Protein AF-A0A956PA34-F1 (afdb_monomer)

Solvent-accessible surface area (backbone atoms only — not comparable to full-atom values): 13278 Å² total; per-residue (Å²): 89,24,40,40,39,85,73,78,88,35,58,17,39,61,45,56,37,26,75,33,50,92,58,31,66,37,0,7,22,30,38,30,27,39,52,80,78,62,50,80,75,48,79,49,72,26,52,55,50,11,24,15,12,63,16,62,31,29,40,42,42,68,87,72,82,84,30,19,15,35,37,36,10,14,21,37,22,50,90,49,30,64,27,1,6,21,32,34,35,27,36,34,76,76,63,46,78,76,47,78,47,70,26,86,32,55,47,10,24,11,10,61,38,52,40,54,59,43,58,79,69,42,61,83,45,41,17,34,34,37,24,15,72,54,22,80,83,60,26,35,33,40,42,50,62,81,71,57,76,87,69,61,86,83,74,71,69,61,74,58,100,87,50,94,45,80,82,66,85,88,76,60,78,56,80,87,42,90,89,59,54,95,82,48,76,68,59,71,74,74,78,61,62,54,55,80,43,89,91,63,55,31,61,100,67,92,71,90,67,76,72,74,52,76,52,43,90,79,66,74,83,81,58,78,81,63,64,66,66,69,62,69,71,74,83,72,130

Sequence (237 aa):
GAGDVNGDDFADVIVGASLDDDNGSFSGSAKVYSGADGSLLHTFSGAADSSTGFSVDGVGDINGDAVPDLLVGSPDEGNNGDFSGAARIYSGADGSVLQTFNGDGEDDAFGVAVAAAGDVNGDGKPDVIVGAEQASPPGYARVFGEAAICVDGDADGYGDPASDTCMFPELDCDDANMDVNPGANETRGNGPDDDCDVETPDNQVEVVVFLEAVFDGTAAPATVGDVTRRLGNLAGA

Foldseek 3Di:
DAQQLPPPPFGKDKAWAQCDQPQHGSQTKIWIATRVPRHTDDIGTGHYQQSKRLEKDWAQDQPPPRGIKIKIWRQQDQPAHGSQTKMFIARSHPRHTPDIGTRNHYQQSKRNYKDWPQPPQLQNGTKIKIWRPRPPANTKMWIAHDQRDPDPPPLQFDDDPVGPRHPDPPQTADNVDPVQDDPDDADAPPPHRSHSDPVDDSDDDPDRDGDTFIDRVPDDRDDPVVVVVVVVVPVPD

Mean predicted aligned error: 14.13 Å

Nearest PDB structures (foldseek):
  4wk2-assembly1_A  TM=8.411E-01  e=1.295E-09  Homo sapiens
  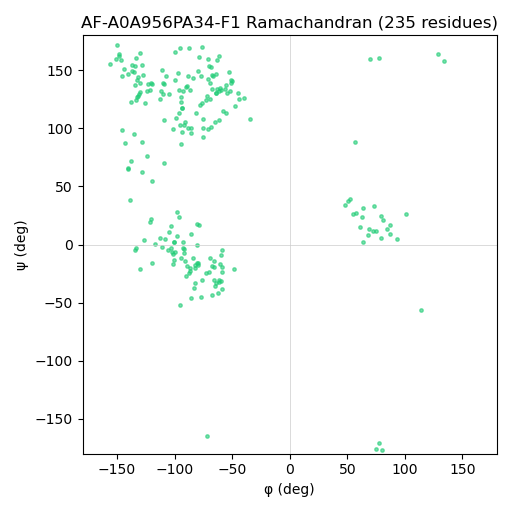4wk0-assembly1_A  TM=8.425E-01  e=3.429E-09  Homo sapiens
  3vi4-assembly1_A  TM=8.566E-01  e=3.203E-08  Homo sapiens
  4g1e-assembly1_A  TM=8.567E-01  e=3.203E-08  Homo sapiens
  8tcg-assembly1_A  TM=8.730E-01  e=5.304E-07  Homo sapiens

Secondary structure (DSSP, 8-state):
--B-SSSSSS-BEEEEETT--TTSTT-BEEEEE-TTT--EEEEEEPPTT--BTSSEEEEE-SSSSSS-EEEEEETT--BTBTT-BEEEEE-TTT--EEEEEE-SSTT--EEEEEEEEESSSSSSS-EEEEEESSSSSSPEEEEE--------SSSSSS--TT------TTS---TT-TTS-TT----TTSSS-SS--TTS-SSS--------EEE-SSSSP--GGGTHHHHTTSS--

Radius of gyration: 22.02 Å; Cα contacts (8 Å, |Δi|>4): 593; chains: 1; bounding box: 44×53×63 Å

Structure (mmCIF, N/CA/C/O backbone):
data_AF-A0A956PA34-F1
#
_entry.id   AF-A0A956PA34-F1
#
loop_
_atom_site.group_PDB
_atom_site.id
_atom_site.type_symbol
_atom_site.label_atom_id
_atom_site.label_alt_id
_atom_site.label_comp_id
_atom_site.label_asym_id
_atom_site.label_entity_id
_atom_site.label_seq_id
_atom_site.pdbx_PDB_ins_code
_atom_site.Cartn_x
_atom_site.Cartn_y
_atom_site.Cartn_z
_atom_site.occupancy
_atom_site.B_iso_or_equiv
_atom_site.auth_seq_id
_atom_site.auth_comp_id
_atom_site.auth_asym_id
_atom_site.auth_atom_id
_atom_site.pdbx_PDB_model_num
ATOM 1 N N . GLY A 1 1 ? -4.977 -9.558 3.396 1.00 87.38 1 GLY A N 1
ATOM 2 C CA . GLY A 1 1 ? -6.387 -9.687 2.945 1.00 87.38 1 GLY A CA 1
ATOM 3 C C . GLY A 1 1 ? -6.878 -8.297 2.613 1.00 87.38 1 GLY A C 1
ATOM 4 O O . GLY A 1 1 ? -6.251 -7.373 3.095 1.00 87.38 1 GLY A O 1
ATOM 5 N N . ALA A 1 2 ? -7.913 -8.123 1.794 1.00 96.19 2 ALA A N 1
ATOM 6 C CA . ALA A 1 2 ? -8.359 -6.788 1.371 1.00 96.19 2 ALA A CA 1
ATOM 7 C C . ALA A 1 2 ? -9.433 -6.166 2.288 1.00 96.19 2 ALA A C 1
ATOM 9 O O . ALA A 1 2 ? -9.664 -4.971 2.205 1.00 96.19 2 ALA A O 1
ATOM 10 N N . GLY A 1 3 ? -10.063 -6.952 3.170 1.00 96.44 3 GLY A N 1
ATOM 11 C CA . GLY A 1 3 ? -11.312 -6.530 3.823 1.00 96.44 3 GLY A CA 1
ATOM 12 C C . GLY A 1 3 ? -12.507 -6.752 2.893 1.00 96.44 3 GLY A C 1
ATOM 13 O O . GLY A 1 3 ? -12.329 -7.344 1.839 1.00 96.44 3 GLY A O 1
ATOM 14 N N . ASP A 1 4 ? -13.714 -6.360 3.290 1.00 97.75 4 ASP A N 1
ATOM 15 C CA . ASP A 1 4 ? -14.906 -6.429 2.427 1.00 97.75 4 ASP A CA 1
ATOM 16 C C . ASP A 1 4 ? -14.990 -5.158 1.570 1.00 97.75 4 ASP A C 1
ATOM 18 O O . ASP A 1 4 ? -15.429 -4.112 2.041 1.00 97.75 4 ASP A O 1
ATOM 22 N N . VAL A 1 5 ? -14.489 -5.230 0.338 1.00 97.44 5 VAL A N 1
ATOM 23 C CA . VAL A 1 5 ? -14.312 -4.083 -0.561 1.00 97.44 5 VAL A CA 1
ATOM 24 C C . VAL A 1 5 ? -15.575 -3.818 -1.386 1.00 97.44 5 VAL A C 1
ATOM 26 O O . VAL A 1 5 ? -15.801 -2.695 -1.838 1.00 97.44 5 VAL A O 1
ATOM 29 N N . ASN A 1 6 ? -16.417 -4.832 -1.601 1.00 96.62 6 ASN A N 1
ATOM 30 C CA . ASN A 1 6 ? -17.648 -4.709 -2.385 1.00 96.62 6 ASN A CA 1
ATOM 31 C C . ASN A 1 6 ? -18.934 -4.629 -1.531 1.00 96.62 6 ASN A C 1
ATOM 33 O O . ASN A 1 6 ? -20.015 -4.434 -2.099 1.00 96.62 6 ASN A O 1
ATOM 37 N N . GLY A 1 7 ? -18.830 -4.737 -0.204 1.00 96.19 7 GLY A N 1
ATOM 38 C CA . GLY A 1 7 ? -19.940 -4.628 0.742 1.00 96.19 7 GLY A CA 1
ATOM 39 C C . GLY A 1 7 ? -20.869 -5.841 0.730 1.00 96.19 7 GLY A C 1
ATOM 40 O O . GLY A 1 7 ? -22.085 -5.673 0.881 1.00 96.19 7 GLY A O 1
ATOM 41 N N . ASP A 1 8 ? -20.337 -7.039 0.473 1.00 97.06 8 ASP A N 1
ATOM 42 C CA . ASP A 1 8 ? -21.105 -8.288 0.416 1.00 97.06 8 ASP A CA 1
ATOM 43 C C . ASP A 1 8 ? -21.056 -9.133 1.706 1.00 97.06 8 ASP A C 1
ATOM 45 O O . ASP A 1 8 ? -21.632 -10.226 1.746 1.00 97.06 8 ASP A O 1
ATOM 49 N N . ASP A 1 9 ? -20.459 -8.595 2.775 1.00 96.44 9 ASP A N 1
ATOM 50 C CA . ASP A 1 9 ? -20.189 -9.215 4.078 1.00 96.44 9 ASP A CA 1
ATOM 51 C C . ASP A 1 9 ? -19.142 -10.353 4.045 1.00 96.44 9 ASP A C 1
ATOM 53 O O . ASP A 1 9 ? -18.934 -11.039 5.059 1.00 96.44 9 ASP A O 1
ATOM 57 N N . PHE A 1 10 ? -18.448 -10.574 2.923 1.00 97.31 10 PHE A N 1
ATOM 58 C CA . PHE A 1 10 ? -17.315 -11.493 2.831 1.00 97.31 10 PHE A CA 1
ATOM 59 C C . PHE A 1 10 ? -16.003 -10.727 2.656 1.00 97.31 10 PHE A C 1
ATOM 61 O O . PHE A 1 10 ? -15.889 -9.771 1.908 1.00 97.31 10 PHE A O 1
ATOM 68 N N . ALA A 1 11 ? -14.960 -11.178 3.355 1.00 97.62 11 ALA A N 1
ATOM 69 C CA . ALA A 1 11 ? -13.642 -10.578 3.201 1.00 97.62 11 ALA A CA 1
ATOM 70 C C . ALA A 1 11 ? -13.021 -10.946 1.844 1.00 97.62 11 ALA A C 1
ATOM 72 O O . ALA A 1 11 ? -12.849 -12.127 1.537 1.00 97.62 11 ALA A O 1
ATOM 73 N N . ASP A 1 12 ? -12.586 -9.936 1.104 1.00 98.56 12 ASP A N 1
ATOM 74 C CA . ASP A 1 12 ? -11.948 -10.023 -0.201 1.00 98.56 12 ASP A CA 1
ATOM 75 C C . ASP A 1 12 ? -10.430 -10.217 -0.106 1.00 98.56 12 ASP A C 1
ATOM 77 O O . ASP A 1 12 ? -9.785 -10.114 0.950 1.00 98.56 12 ASP A O 1
ATOM 81 N N . VAL A 1 13 ? -9.823 -10.522 -1.252 1.00 98.44 13 VAL A N 1
ATOM 82 C CA . VAL A 1 13 ? -8.408 -10.880 -1.355 1.00 98.44 13 VAL A CA 1
ATOM 83 C C . VAL A 1 13 ? -7.701 -9.985 -2.361 1.00 98.44 13 VAL A C 1
ATOM 85 O O . VAL A 1 13 ? -8.024 -10.003 -3.544 1.00 98.44 13 VAL A O 1
ATOM 88 N N . ILE A 1 14 ? -6.668 -9.274 -1.906 1.00 98.62 14 ILE A N 1
ATOM 89 C CA . ILE A 1 14 ? -5.699 -8.606 -2.776 1.00 98.62 14 ILE A CA 1
ATOM 90 C C . ILE A 1 14 ? -4.527 -9.544 -3.083 1.00 98.62 14 ILE A C 1
ATOM 92 O O . ILE A 1 14 ? -4.011 -10.231 -2.198 1.00 98.62 14 ILE A O 1
ATOM 96 N N . VAL A 1 15 ? -4.118 -9.586 -4.349 1.00 98.44 15 VAL A N 1
ATOM 97 C CA . VAL A 1 15 ? -3.037 -10.430 -4.864 1.00 98.44 15 VAL A CA 1
ATOM 98 C C . VAL A 1 15 ? -2.097 -9.587 -5.713 1.00 98.44 15 VAL A C 1
ATOM 100 O O . VAL A 1 15 ? -2.529 -8.922 -6.653 1.00 98.44 15 VAL A O 1
ATOM 103 N N . GLY A 1 16 ? -0.808 -9.655 -5.396 1.00 97.94 16 GLY A N 1
ATOM 104 C CA . GLY A 1 16 ? 0.263 -9.064 -6.186 1.00 97.94 16 GLY A CA 1
ATOM 105 C C . GLY A 1 16 ? 0.719 -9.959 -7.342 1.00 97.94 16 GLY A C 1
ATOM 106 O O . GLY A 1 16 ? 0.778 -11.184 -7.216 1.00 97.94 16 GLY A O 1
ATOM 107 N N . ALA A 1 17 ? 1.058 -9.341 -8.466 1.00 97.44 17 ALA A N 1
ATOM 108 C CA . ALA A 1 17 ? 1.618 -9.954 -9.662 1.00 97.44 17 ALA A CA 1
ATOM 109 C C . ALA A 1 17 ? 2.700 -9.024 -10.236 1.00 97.44 17 ALA A C 1
ATOM 111 O O . ALA A 1 17 ? 2.552 -8.476 -11.321 1.00 97.44 17 ALA A O 1
ATOM 112 N N . SER A 1 18 ? 3.799 -8.836 -9.503 1.00 96.31 18 SER A N 1
ATOM 113 C CA . SER A 1 18 ? 4.860 -7.864 -9.830 1.00 96.31 18 SER A CA 1
ATOM 114 C C . SER A 1 18 ? 5.576 -8.072 -11.164 1.00 96.31 18 SER A C 1
ATOM 116 O O . SER A 1 18 ? 6.206 -7.151 -11.662 1.00 96.31 18 SER A O 1
ATOM 118 N N . LEU A 1 19 ? 5.463 -9.255 -11.767 1.00 94.88 19 LEU A N 1
ATOM 119 C CA . LEU A 1 19 ? 6.048 -9.566 -13.077 1.00 94.88 19 LEU A CA 1
ATOM 120 C C . LEU A 1 19 ? 5.005 -9.562 -14.207 1.00 94.88 19 LEU A C 1
ATOM 122 O O . LEU A 1 19 ? 5.238 -10.159 -15.254 1.00 94.88 19 LEU A O 1
ATOM 126 N N . ASP A 1 20 ? 3.827 -8.981 -13.970 1.00 95.31 20 ASP A N 1
ATOM 127 C CA . ASP A 1 20 ? 2.805 -8.804 -15.001 1.00 95.31 20 ASP A CA 1
ATOM 128 C C . ASP A 1 20 ? 3.281 -7.797 -16.061 1.00 95.31 20 ASP A C 1
ATOM 130 O O . ASP A 1 20 ? 3.781 -6.717 -15.738 1.00 95.31 20 ASP A O 1
ATOM 134 N N . ASP A 1 21 ? 3.108 -8.148 -17.332 1.00 96.31 21 ASP A N 1
ATOM 135 C CA . ASP A 1 21 ? 3.597 -7.360 -18.470 1.00 96.31 21 ASP A CA 1
ATOM 136 C C . ASP A 1 21 ? 2.457 -6.668 -19.242 1.00 96.31 21 ASP A C 1
ATOM 138 O O . ASP A 1 21 ? 2.680 -6.045 -20.286 1.00 96.31 21 ASP A O 1
ATOM 142 N N . ASP A 1 22 ? 1.217 -6.774 -18.746 1.00 92.19 22 ASP A N 1
ATOM 143 C CA . ASP A 1 22 ? 0.009 -6.275 -19.415 1.00 92.19 22 ASP A CA 1
ATOM 144 C C . ASP A 1 22 ? 0.046 -4.756 -19.698 1.00 92.19 22 ASP A C 1
ATOM 146 O O . ASP A 1 22 ? -0.616 -4.296 -20.634 1.00 92.19 22 ASP A O 1
ATOM 150 N N . ASN A 1 23 ? 0.833 -3.975 -18.943 1.00 93.81 23 ASN A N 1
ATOM 151 C CA . ASN A 1 23 ? 1.001 -2.528 -19.134 1.00 93.81 23 ASN A CA 1
ATOM 152 C C . ASN A 1 23 ? 2.460 -2.099 -19.412 1.00 93.81 23 ASN A C 1
ATOM 154 O O . ASN A 1 23 ? 2.826 -0.936 -19.236 1.00 93.81 23 ASN A O 1
ATOM 158 N N . GLY A 1 24 ? 3.295 -3.030 -19.882 1.00 94.94 24 GLY A N 1
ATOM 159 C CA . GLY A 1 24 ? 4.714 -2.816 -20.181 1.00 94.94 24 GLY A CA 1
ATOM 160 C C . GLY A 1 24 ? 5.604 -3.860 -19.513 1.00 94.94 24 GLY A C 1
ATOM 161 O O . GLY A 1 24 ? 5.163 -4.549 -18.604 1.00 94.94 24 GLY A O 1
ATOM 162 N N . SER A 1 25 ? 6.858 -3.980 -19.957 1.00 95.25 25 SER A N 1
ATOM 163 C CA . SER A 1 25 ? 7.819 -4.912 -19.349 1.00 95.25 25 SER A CA 1
ATOM 164 C C . SER A 1 25 ? 7.935 -4.671 -17.846 1.00 95.25 25 SER A C 1
ATOM 166 O O . SER A 1 25 ? 8.108 -3.524 -17.437 1.00 95.25 25 SER A O 1
ATOM 168 N N . PHE A 1 26 ? 7.825 -5.732 -17.049 1.00 93.69 26 PHE A N 1
ATOM 169 C CA . PHE A 1 26 ? 7.885 -5.710 -15.587 1.00 93.69 26 PHE A CA 1
ATOM 170 C C . PHE A 1 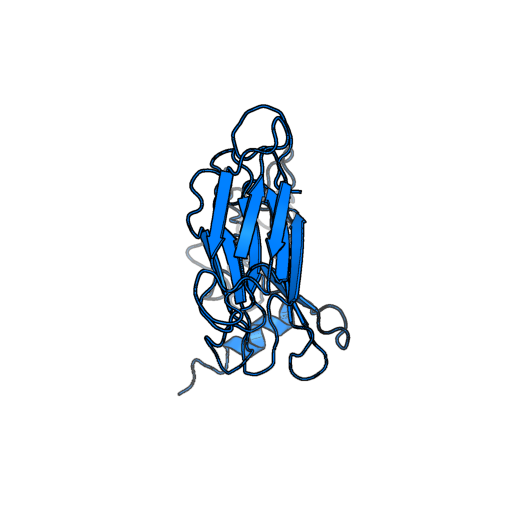26 ? 6.995 -4.626 -14.973 1.00 93.69 26 PHE A C 1
ATOM 172 O O . PHE A 1 26 ? 7.340 -4.005 -13.966 1.00 93.69 26 PHE A O 1
ATOM 179 N N . SER A 1 27 ? 5.851 -4.357 -15.612 1.00 96.50 27 SER A N 1
ATOM 180 C CA . SER A 1 27 ? 4.947 -3.324 -15.123 1.00 96.50 27 SER A CA 1
ATOM 181 C C . SER A 1 27 ? 4.360 -3.688 -13.765 1.00 96.50 27 SER A C 1
ATOM 183 O O . SER A 1 27 ? 4.203 -2.840 -12.893 1.00 96.50 27 SER A O 1
ATOM 185 N N . GLY A 1 28 ? 4.095 -4.976 -13.571 1.00 98.12 28 GLY A N 1
ATOM 186 C CA . GLY A 1 28 ? 3.429 -5.494 -12.401 1.00 98.12 28 GLY A CA 1
ATOM 187 C C . GLY A 1 28 ? 1.953 -5.103 -12.339 1.00 98.12 28 GLY A C 1
ATOM 188 O O . GLY A 1 28 ? 1.473 -4.158 -12.976 1.00 98.12 28 GLY A O 1
ATOM 189 N N . SER A 1 29 ? 1.201 -5.858 -11.550 1.00 98.19 29 SER A N 1
ATOM 190 C CA . SER A 1 29 ? -0.154 -5.489 -11.171 1.00 98.19 29 SER A CA 1
ATOM 191 C C . SER A 1 29 ? -0.509 -5.961 -9.765 1.00 98.19 29 SER A C 1
ATOM 193 O O . SER A 1 29 ? 0.074 -6.903 -9.232 1.00 98.19 29 SER A O 1
ATOM 195 N N . ALA A 1 30 ? -1.508 -5.325 -9.162 1.00 98.44 30 ALA A N 1
ATOM 196 C CA . ALA A 1 30 ? -2.226 -5.845 -8.005 1.00 98.44 30 ALA A CA 1
ATOM 197 C C . ALA A 1 30 ? -3.708 -6.008 -8.362 1.00 98.44 30 ALA A C 1
ATOM 199 O O . ALA A 1 30 ? -4.289 -5.167 -9.047 1.00 98.44 30 ALA A O 1
ATOM 200 N N . LYS A 1 31 ? -4.324 -7.113 -7.946 1.00 98.56 31 LYS A N 1
ATOM 201 C CA . LYS A 1 31 ? -5.702 -7.476 -8.309 1.00 98.56 31 LYS A CA 1
ATOM 202 C C . LYS A 1 31 ? -6.489 -7.838 -7.058 1.00 98.56 31 LYS A C 1
ATOM 204 O O . LYS A 1 31 ? -5.959 -8.523 -6.186 1.00 98.56 31 LYS A O 1
ATOM 209 N N . VAL A 1 32 ? -7.741 -7.399 -6.986 1.00 98.69 32 VAL A N 1
ATOM 210 C CA . VAL A 1 32 ? -8.647 -7.689 -5.865 1.00 98.69 32 VAL A CA 1
ATOM 211 C C . VAL A 1 32 ? -9.735 -8.629 -6.342 1.00 98.69 32 VAL A C 1
ATOM 213 O O . VAL A 1 32 ? -10.365 -8.367 -7.366 1.00 98.69 32 VAL A O 1
ATOM 216 N N . TYR A 1 33 ? -9.955 -9.710 -5.606 1.00 98.69 33 TYR A N 1
ATOM 217 C CA . TYR A 1 33 ? -10.966 -10.714 -5.905 1.00 98.69 33 TYR A CA 1
ATOM 218 C C . TYR A 1 33 ? -11.960 -10.831 -4.758 1.00 98.69 33 TYR A C 1
ATOM 220 O O . TYR A 1 33 ? -11.538 -10.869 -3.599 1.00 98.69 33 TYR A O 1
ATOM 228 N N . SER A 1 34 ? -13.245 -10.956 -5.095 1.00 98.44 34 SER A N 1
ATOM 229 C CA . SER A 1 34 ? -14.302 -11.163 -4.112 1.00 98.44 34 SER A CA 1
ATOM 230 C C . SER A 1 34 ? -14.057 -12.444 -3.317 1.00 98.44 34 SER A C 1
ATOM 232 O O . SER A 1 34 ? -13.789 -13.508 -3.890 1.00 98.44 34 SER A O 1
ATOM 234 N N . GLY A 1 35 ? -14.183 -12.362 -1.997 1.00 98.12 35 GLY A N 1
ATOM 235 C CA . GLY A 1 35 ? -14.127 -13.516 -1.106 1.00 98.12 35 GLY A CA 1
ATOM 236 C C . GLY A 1 35 ? -15.338 -14.438 -1.222 1.00 98.12 35 GLY A C 1
ATOM 237 O O . GLY A 1 35 ? -15.235 -15.627 -0.907 1.00 98.12 35 GLY A O 1
ATOM 238 N N . ALA A 1 36 ? -16.473 -13.914 -1.688 1.00 98.12 36 ALA A N 1
ATOM 239 C CA . ALA A 1 36 ? -17.720 -14.656 -1.816 1.00 98.12 36 ALA A CA 1
ATOM 240 C C . ALA A 1 36 ? -17.724 -15.586 -3.038 1.00 98.12 36 ALA A C 1
ATOM 242 O O . ALA A 1 36 ? -18.142 -16.745 -2.938 1.00 98.12 36 ALA A O 1
ATOM 243 N N . ASP A 1 37 ? -17.270 -15.092 -4.195 1.00 97.88 37 ASP A N 1
ATOM 244 C CA . ASP A 1 37 ? -17.398 -15.809 -5.471 1.00 97.88 37 ASP A CA 1
ATOM 245 C C . ASP A 1 37 ? -16.134 -15.833 -6.349 1.00 97.88 37 ASP A C 1
ATOM 247 O O . ASP A 1 37 ? -16.109 -16.532 -7.368 1.00 97.88 37 ASP A O 1
ATOM 251 N N . GLY A 1 38 ? -15.068 -15.133 -5.952 1.00 97.75 38 GLY A N 1
ATOM 252 C CA . GLY A 1 38 ? -13.815 -15.053 -6.701 1.00 97.75 38 GLY A CA 1
ATOM 253 C C . GLY A 1 38 ? -13.867 -14.155 -7.940 1.00 97.75 38 GLY A C 1
ATOM 254 O O . GLY A 1 38 ? -12.954 -14.219 -8.767 1.00 97.75 38 GLY A O 1
ATOM 255 N N . SER A 1 39 ? -14.914 -13.346 -8.113 1.00 98.31 39 SER A N 1
ATOM 256 C CA . SER A 1 39 ? -14.980 -12.345 -9.179 1.00 98.31 39 SER A CA 1
ATOM 257 C C . SER A 1 39 ? -13.900 -11.274 -9.009 1.00 98.31 39 SER A C 1
ATOM 259 O O . SER A 1 39 ? -13.508 -10.935 -7.898 1.00 98.31 39 SER A O 1
ATOM 261 N N . LEU A 1 40 ? -13.380 -10.756 -10.124 1.00 98.31 40 LEU A N 1
ATOM 262 C CA . LEU A 1 40 ? -12.403 -9.667 -10.111 1.00 98.31 40 LEU A CA 1
ATOM 263 C C . LEU A 1 40 ? -13.121 -8.346 -9.804 1.00 98.31 40 LEU A C 1
ATOM 265 O O . LEU A 1 40 ? -14.006 -7.951 -10.563 1.00 98.31 40 LEU A O 1
ATOM 269 N N . LEU A 1 41 ? -12.709 -7.675 -8.731 1.00 98.31 41 LEU A N 1
ATOM 270 C CA . LEU A 1 41 ? -13.247 -6.389 -8.288 1.00 98.31 41 LEU A CA 1
ATOM 271 C C . LEU A 1 41 ? -12.405 -5.226 -8.819 1.00 98.31 41 LEU A C 1
ATOM 273 O O . LEU A 1 41 ? -12.934 -4.346 -9.490 1.00 98.31 41 LEU A O 1
ATOM 277 N N . HIS A 1 42 ? -11.085 -5.275 -8.602 1.00 98.38 42 HIS A N 1
ATOM 278 C CA . HIS A 1 42 ? -10.157 -4.210 -9.001 1.00 98.38 42 HIS A CA 1
ATOM 279 C C . HIS A 1 42 ? -8.900 -4.743 -9.675 1.00 98.38 42 HIS A C 1
ATOM 281 O O . HIS A 1 42 ? -8.458 -5.868 -9.430 1.00 98.38 42 HIS A O 1
ATOM 287 N N . THR A 1 43 ? -8.297 -3.913 -10.523 1.00 97.94 43 THR A N 1
ATOM 288 C CA . THR A 1 43 ? -6.964 -4.135 -11.095 1.00 97.94 43 THR A CA 1
ATOM 289 C C . THR A 1 43 ? -6.187 -2.828 -11.078 1.00 97.94 43 THR A C 1
ATOM 291 O O . THR A 1 43 ? -6.610 -1.844 -11.679 1.00 97.94 43 THR A O 1
ATOM 294 N N . PHE A 1 44 ? -5.031 -2.854 -10.428 1.00 97.62 44 PHE A N 1
ATOM 295 C CA . PHE A 1 44 ? -4.075 -1.759 -10.347 1.00 97.62 44 PHE A CA 1
ATOM 296 C C . PHE A 1 44 ? -2.852 -2.140 -11.172 1.00 97.62 44 PHE A C 1
ATOM 298 O O . PHE A 1 44 ? -2.095 -3.026 -10.778 1.00 97.62 44 PHE A O 1
ATOM 305 N N . SER A 1 45 ? -2.680 -1.515 -12.332 1.00 96.75 45 SER A N 1
ATOM 306 C CA . SER A 1 45 ? -1.551 -1.790 -13.224 1.00 96.75 45 SER A CA 1
ATOM 307 C C . SER A 1 45 ? -0.433 -0.783 -12.992 1.00 96.75 45 SER A C 1
ATOM 309 O O . SER A 1 45 ? -0.690 0.422 -12.966 1.00 96.75 45 SER A O 1
ATOM 311 N N . GLY A 1 46 ? 0.799 -1.269 -12.867 1.00 96.12 46 GLY A N 1
ATOM 312 C CA . GLY A 1 46 ? 1.971 -0.408 -12.780 1.00 96.12 46 GLY A CA 1
ATOM 313 C C . GLY A 1 46 ? 2.375 0.183 -14.124 1.00 96.12 46 GLY A C 1
ATOM 314 O O . GLY A 1 46 ? 1.866 -0.195 -15.183 1.00 96.12 46 GLY A O 1
ATOM 315 N N . ALA A 1 47 ? 3.306 1.132 -14.086 1.00 95.00 47 ALA A N 1
ATOM 316 C CA . ALA A 1 47 ? 4.048 1.551 -15.272 1.00 95.00 47 ALA A CA 1
ATOM 317 C C . ALA A 1 47 ? 5.152 0.528 -15.582 1.00 95.00 47 ALA A C 1
ATOM 319 O O . ALA A 1 47 ? 5.527 -0.239 -14.701 1.00 95.00 47 ALA A O 1
ATOM 320 N N . ALA A 1 48 ? 5.686 0.518 -16.806 1.00 96.00 48 ALA A N 1
ATOM 321 C CA . ALA A 1 48 ? 6.839 -0.322 -17.141 1.00 96.00 48 ALA A CA 1
ATOM 322 C C . ALA A 1 48 ? 7.979 -0.147 -16.120 1.00 96.00 48 ALA A C 1
ATOM 324 O O . ALA A 1 48 ? 8.230 0.971 -15.669 1.00 96.00 48 ALA A O 1
ATOM 325 N N . ASP A 1 49 ? 8.634 -1.257 -15.780 1.00 94.94 49 ASP A N 1
ATOM 326 C CA . ASP A 1 49 ? 9.751 -1.334 -14.836 1.00 94.94 49 ASP A CA 1
ATOM 327 C C . ASP A 1 49 ? 9.431 -0.810 -13.417 1.00 94.94 49 ASP A C 1
ATOM 329 O O . ASP A 1 49 ? 10.323 -0.355 -12.713 1.00 94.94 49 ASP A O 1
ATOM 333 N N . SER A 1 50 ? 8.166 -0.860 -12.974 1.00 96.56 50 SER A N 1
ATOM 334 C CA . SER A 1 50 ? 7.779 -0.446 -11.609 1.00 96.56 50 SER A CA 1
ATOM 335 C C . SER A 1 50 ? 7.560 -1.608 -10.638 1.00 96.56 50 SER A C 1
ATOM 337 O O . SER A 1 50 ? 7.538 -1.399 -9.420 1.00 96.56 50 SER A O 1
ATOM 339 N N . SER A 1 51 ? 7.394 -2.835 -11.150 1.00 97.56 51 SER A N 1
ATOM 340 C CA . SER A 1 51 ? 7.082 -4.028 -10.356 1.00 97.56 51 SER A CA 1
ATOM 341 C C . SER A 1 51 ? 5.890 -3.832 -9.407 1.00 97.56 51 SER A C 1
ATOM 343 O O . SER A 1 51 ? 5.888 -4.337 -8.281 1.00 97.56 51 SER A O 1
ATOM 345 N N . THR A 1 52 ? 4.855 -3.093 -9.830 1.00 98.50 52 THR A N 1
ATOM 346 C CA . THR A 1 52 ? 3.667 -2.838 -9.002 1.00 98.50 52 THR A CA 1
ATOM 347 C C . THR A 1 52 ? 3.024 -4.137 -8.522 1.00 98.50 52 THR A C 1
ATOM 349 O O . THR A 1 52 ? 2.880 -5.103 -9.269 1.00 98.50 52 THR A O 1
ATOM 352 N N . GLY A 1 53 ? 2.614 -4.172 -7.255 1.00 98.25 53 GLY A N 1
ATOM 353 C CA . GLY A 1 53 ? 2.089 -5.389 -6.638 1.00 98.25 53 GLY A CA 1
ATOM 354 C C . GLY A 1 53 ? 3.187 -6.342 -6.176 1.00 98.25 53 GLY A C 1
ATOM 355 O O . GLY A 1 53 ? 2.925 -7.530 -6.004 1.00 98.25 53 GLY A O 1
ATOM 356 N N . PHE A 1 54 ? 4.410 -5.849 -5.963 1.00 98.44 54 PHE A N 1
ATOM 357 C CA . PHE A 1 54 ? 5.470 -6.615 -5.301 1.00 98.44 54 PHE A CA 1
ATOM 358 C C . PHE A 1 54 ? 5.091 -6.973 -3.863 1.00 98.44 54 PHE A C 1
ATOM 360 O O . PHE A 1 54 ? 5.283 -8.103 -3.417 1.00 98.44 54 PHE A O 1
ATOM 367 N N . SER A 1 55 ? 4.500 -6.012 -3.161 1.00 98.56 55 SER A N 1
ATOM 368 C CA . SER A 1 55 ? 3.954 -6.165 -1.822 1.00 98.56 55 SER A CA 1
ATOM 369 C C . SER A 1 55 ? 2.546 -5.568 -1.794 1.00 98.56 55 SER A C 1
ATOM 371 O O . SER A 1 55 ? 2.255 -4.610 -2.518 1.00 98.56 55 SER A O 1
ATOM 373 N N . VAL A 1 56 ? 1.642 -6.182 -1.029 1.00 98.62 56 VAL A N 1
ATOM 374 C CA . VAL A 1 56 ? 0.242 -5.753 -0.918 1.00 98.62 56 VAL A CA 1
ATOM 375 C C . VAL A 1 56 ? -0.285 -5.991 0.491 1.00 98.62 56 VAL A C 1
ATOM 377 O O . VAL A 1 56 ? 0.048 -7.009 1.101 1.00 98.62 56 VAL A O 1
ATOM 380 N N . ASP A 1 57 ? -1.152 -5.104 0.972 1.00 98.44 57 ASP A N 1
ATOM 381 C CA . ASP A 1 57 ? -1.942 -5.317 2.186 1.00 98.44 57 ASP A CA 1
ATOM 382 C C . ASP A 1 57 ? -3.279 -4.561 2.133 1.00 98.44 57 ASP A C 1
ATOM 384 O O . ASP A 1 57 ? -3.437 -3.618 1.356 1.00 98.44 57 ASP A O 1
ATOM 388 N N . GLY A 1 58 ? -4.249 -4.987 2.940 1.00 97.44 58 GLY A N 1
ATOM 389 C CA . GLY A 1 58 ? -5.458 -4.205 3.214 1.00 97.44 58 GLY A CA 1
ATOM 390 C C . GLY A 1 58 ? -5.232 -3.362 4.462 1.00 97.44 58 GLY A C 1
ATOM 391 O O . GLY A 1 58 ? -4.750 -3.887 5.465 1.00 97.44 58 GLY A O 1
ATOM 392 N N . VAL A 1 59 ? -5.560 -2.072 4.409 1.00 96.50 59 VAL A N 1
ATOM 393 C CA . VAL A 1 59 ? -5.163 -1.100 5.447 1.00 96.50 59 VAL A CA 1
ATOM 394 C C . VAL A 1 59 ? -6.326 -0.543 6.263 1.00 96.50 59 VAL A C 1
ATOM 396 O O . VAL A 1 59 ? -6.120 0.288 7.139 1.00 96.50 59 VAL A O 1
ATOM 399 N N . GLY A 1 60 ? -7.534 -1.067 6.050 1.00 95.06 60 GLY A N 1
ATOM 400 C CA . GLY A 1 60 ? -8.744 -0.510 6.651 1.00 95.06 60 GLY A CA 1
ATOM 401 C C . GLY A 1 60 ? -9.199 0.742 5.909 1.00 95.06 60 GLY A C 1
ATOM 402 O O . GLY A 1 60 ? -8.714 1.020 4.823 1.00 95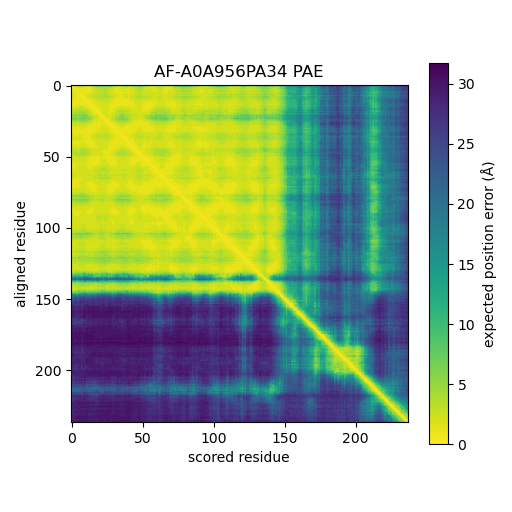.06 60 GLY A O 1
ATOM 403 N N . ASP A 1 61 ? -10.168 1.453 6.468 1.00 95.00 61 ASP A N 1
ATOM 404 C CA . ASP A 1 61 ? -10.764 2.644 5.856 1.00 95.00 61 ASP A CA 1
ATOM 405 C C . ASP A 1 61 ? -9.928 3.889 6.200 1.00 95.00 61 ASP A C 1
ATOM 407 O O . ASP A 1 61 ? -9.995 4.398 7.320 1.00 95.00 61 ASP A O 1
ATOM 411 N N . ILE A 1 62 ? -9.086 4.332 5.264 1.00 92.31 62 ILE A N 1
ATOM 412 C CA . ILE A 1 62 ? -8.175 5.473 5.440 1.00 92.31 62 ILE A CA 1
ATOM 413 C C . ILE A 1 62 ? -8.915 6.786 5.181 1.00 92.31 62 ILE A C 1
ATOM 415 O O . ILE A 1 62 ? -8.656 7.793 5.842 1.00 92.31 62 ILE A O 1
ATOM 419 N N . ASN A 1 63 ? -9.827 6.804 4.206 1.00 89.69 63 ASN A N 1
ATOM 420 C CA . ASN A 1 63 ? -10.511 8.023 3.771 1.00 89.69 63 ASN A CA 1
ATOM 421 C C . ASN A 1 63 ? -11.847 8.291 4.504 1.00 89.69 63 ASN A C 1
ATOM 423 O O . ASN A 1 63 ? -12.416 9.376 4.343 1.00 89.69 63 ASN A O 1
ATOM 427 N N . GLY A 1 64 ? -12.324 7.356 5.328 1.00 92.31 64 GLY A N 1
ATOM 428 C CA . GLY A 1 64 ? -13.555 7.458 6.110 1.00 92.31 64 GLY A CA 1
ATOM 429 C C . GLY A 1 64 ? -14.836 7.193 5.311 1.00 92.31 64 GLY A C 1
ATOM 430 O O . GLY A 1 64 ? -15.889 7.729 5.677 1.00 92.31 64 GLY A O 1
ATOM 431 N N . ASP A 1 65 ? -14.772 6.445 4.205 1.00 94.56 65 ASP A N 1
ATOM 432 C CA . ASP A 1 65 ? -15.923 6.141 3.342 1.00 94.56 65 ASP A CA 1
ATOM 433 C C . ASP A 1 65 ? -16.658 4.828 3.687 1.00 94.56 65 ASP A C 1
ATOM 435 O O . ASP A 1 65 ? -17.677 4.503 3.067 1.00 94.56 65 ASP A O 1
ATOM 439 N N . ALA A 1 66 ? -16.212 4.144 4.743 1.00 95.31 66 ALA A N 1
ATOM 440 C CA . ALA A 1 66 ? -16.665 2.847 5.237 1.00 95.31 66 ALA A CA 1
ATOM 441 C C . ALA A 1 66 ? -16.340 1.641 4.337 1.00 95.31 66 ALA A C 1
ATOM 443 O O . ALA A 1 66 ? -16.865 0.551 4.585 1.00 95.31 66 ALA A O 1
ATOM 444 N N . VAL A 1 67 ? -15.463 1.795 3.341 1.00 97.38 67 VAL A N 1
ATOM 445 C CA . VAL A 1 67 ? -14.913 0.703 2.531 1.00 97.38 67 VAL A CA 1
ATOM 446 C C . VAL A 1 67 ? -13.417 0.538 2.845 1.00 97.38 67 VAL A C 1
ATOM 448 O O . VAL A 1 67 ? -12.680 1.516 2.865 1.00 97.38 67 VAL A O 1
ATOM 451 N N . PRO A 1 68 ? -12.916 -0.685 3.103 1.00 97.44 68 PRO A N 1
ATOM 452 C CA . PRO A 1 68 ? -11.490 -0.904 3.332 1.00 97.44 68 PRO A CA 1
ATOM 453 C C . PRO A 1 68 ? -10.623 -0.563 2.112 1.00 97.44 68 PRO A C 1
ATOM 455 O O . PRO A 1 68 ? -10.884 -1.025 1.001 1.00 97.44 68 PRO A O 1
ATOM 458 N N . ASP A 1 69 ? -9.532 0.155 2.350 1.00 98.00 69 ASP A N 1
ATOM 459 C CA . ASP A 1 69 ? -8.545 0.585 1.366 1.00 98.00 69 ASP A CA 1
ATOM 460 C C . ASP A 1 69 ? -7.342 -0.363 1.276 1.00 98.00 69 ASP A C 1
ATOM 462 O O . ASP A 1 69 ? -7.140 -1.283 2.081 1.00 98.00 69 ASP A O 1
ATOM 466 N N . LEU A 1 70 ? -6.519 -0.145 0.249 1.00 98.62 70 LEU A N 1
ATOM 467 C CA . LEU A 1 70 ? -5.520 -1.103 -0.211 1.00 98.62 70 LEU A CA 1
ATOM 468 C C . LEU A 1 70 ? -4.160 -0.445 -0.390 1.00 98.62 70 LEU A C 1
ATOM 470 O O . LEU A 1 70 ? -4.034 0.544 -1.104 1.00 98.62 70 LEU A O 1
ATOM 474 N N . LEU A 1 71 ? -3.118 -1.039 0.178 1.00 98.69 71 LEU A N 1
ATOM 475 C CA . LEU A 1 71 ? -1.743 -0.577 0.044 1.00 98.69 71 LEU A CA 1
ATOM 476 C C . LEU A 1 71 ? -0.969 -1.485 -0.908 1.00 98.69 71 LEU A C 1
ATOM 478 O O . LEU A 1 71 ? -0.982 -2.708 -0.766 1.00 98.69 71 LEU A O 1
ATOM 482 N N . VAL A 1 72 ? -0.287 -0.884 -1.881 1.00 98.81 72 VAL A N 1
ATOM 483 C CA . VAL A 1 72 ? 0.446 -1.598 -2.933 1.00 98.81 72 VAL A CA 1
ATOM 484 C C . VAL A 1 72 ? 1.840 -1.001 -3.108 1.00 98.81 72 VAL A C 1
ATOM 486 O O . VAL A 1 72 ? 1.981 0.190 -3.391 1.00 98.81 72 VAL A O 1
ATOM 489 N N . GLY A 1 73 ? 2.867 -1.841 -2.988 1.00 98.56 73 GLY A N 1
ATOM 490 C CA . GLY A 1 73 ? 4.266 -1.490 -3.226 1.00 98.56 73 GLY A CA 1
ATOM 491 C C . GLY A 1 73 ? 4.703 -1.662 -4.685 1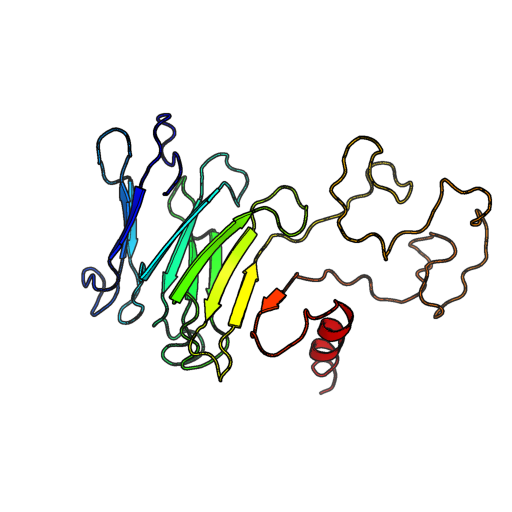.00 98.56 73 GLY A C 1
ATOM 492 O O . GLY A 1 73 ? 4.245 -2.571 -5.385 1.00 98.56 73 GLY A O 1
ATOM 493 N N . SER A 1 74 ? 5.585 -0.770 -5.137 1.00 98.44 74 SER A N 1
ATOM 494 C CA . SER A 1 74 ? 6.206 -0.709 -6.472 1.00 98.44 74 SER A CA 1
ATOM 495 C C . SER A 1 74 ? 7.699 -0.363 -6.316 1.00 98.44 74 SER A C 1
ATOM 497 O O . SER A 1 74 ? 8.095 0.778 -6.556 1.00 98.44 74 SER A O 1
ATOM 499 N N . PRO A 1 75 ? 8.528 -1.302 -5.823 1.00 97.88 75 PRO A N 1
ATOM 500 C CA . PRO A 1 75 ? 9.899 -1.018 -5.388 1.00 97.88 75 PRO A CA 1
ATOM 501 C C . PRO A 1 75 ? 10.851 -0.598 -6.510 1.00 97.88 75 PRO A C 1
ATOM 503 O O . PRO A 1 75 ? 11.863 0.030 -6.221 1.00 97.88 75 PRO A O 1
ATOM 506 N N . ASP A 1 76 ? 10.522 -0.884 -7.770 1.00 97.38 76 ASP A N 1
ATOM 507 C CA . ASP A 1 76 ? 11.396 -0.550 -8.899 1.00 97.38 76 ASP A CA 1
ATOM 508 C C . ASP A 1 76 ? 11.059 0.816 -9.522 1.00 97.38 76 ASP A C 1
ATOM 510 O O . ASP A 1 76 ? 11.755 1.297 -10.415 1.00 97.38 76 ASP A O 1
ATOM 514 N N . GLU A 1 77 ? 10.011 1.489 -9.033 1.00 96.69 77 GLU A N 1
ATOM 515 C CA . GLU A 1 77 ? 9.576 2.768 -9.582 1.00 96.69 77 GLU A CA 1
ATOM 516 C C . GLU A 1 77 ? 10.623 3.884 -9.404 1.00 96.69 77 GLU A C 1
ATOM 518 O O . GLU A 1 77 ? 11.137 4.137 -8.314 1.00 96.69 77 GLU A O 1
ATOM 523 N N . GLY A 1 78 ? 10.921 4.595 -10.493 1.00 95.38 78 GLY A N 1
ATOM 524 C CA . GLY A 1 78 ? 12.070 5.499 -10.567 1.00 95.38 78 GLY A CA 1
ATOM 525 C C . GLY A 1 78 ? 11.800 6.991 -10.330 1.00 95.38 78 GLY A C 1
ATOM 526 O O . GLY A 1 78 ? 12.494 7.826 -10.911 1.00 95.38 78 GLY A O 1
ATOM 527 N N . ASN A 1 79 ? 10.772 7.370 -9.560 1.00 91.94 79 ASN A N 1
ATOM 528 C CA . ASN A 1 79 ? 10.345 8.778 -9.451 1.00 91.94 79 ASN A CA 1
ATOM 529 C C . ASN A 1 79 ? 11.434 9.725 -8.917 1.00 91.94 79 ASN A C 1
ATOM 531 O O . ASN A 1 79 ? 11.465 10.888 -9.321 1.00 91.94 79 ASN A O 1
ATOM 535 N N . ASN A 1 80 ? 12.324 9.233 -8.049 1.00 93.69 80 ASN A N 1
ATOM 536 C CA . ASN A 1 80 ? 13.396 10.013 -7.419 1.00 93.69 80 ASN A CA 1
ATOM 537 C C . ASN A 1 80 ? 14.806 9.459 -7.720 1.00 93.69 80 ASN A C 1
ATOM 539 O O . ASN A 1 80 ? 15.769 9.778 -7.026 1.00 93.69 80 ASN A O 1
ATOM 543 N N . GLY A 1 81 ? 14.937 8.658 -8.776 1.00 93.69 81 GLY A N 1
ATOM 544 C CA . GLY A 1 81 ? 16.152 7.920 -9.131 1.00 93.69 81 GLY A CA 1
ATOM 545 C C . GLY A 1 81 ? 15.803 6.482 -9.494 1.00 93.69 81 GLY A C 1
ATOM 546 O O . GLY A 1 81 ? 14.745 6.001 -9.096 1.00 93.69 81 GLY A O 1
ATOM 547 N N . ASP A 1 82 ? 16.658 5.801 -10.254 1.00 93.31 82 ASP A N 1
ATOM 548 C CA . ASP A 1 82 ? 16.415 4.404 -10.629 1.00 93.31 82 ASP A CA 1
ATOM 549 C C . ASP A 1 82 ? 16.213 3.554 -9.359 1.00 93.31 82 ASP A C 1
ATOM 551 O O . ASP A 1 82 ? 16.926 3.720 -8.370 1.00 93.31 82 ASP A O 1
ATOM 555 N N . PHE A 1 83 ? 15.187 2.698 -9.347 1.00 93.94 83 PHE A N 1
ATOM 556 C CA . PHE A 1 83 ? 14.850 1.851 -8.192 1.00 93.94 83 PHE A CA 1
ATOM 557 C C . PHE A 1 83 ? 14.633 2.611 -6.867 1.00 93.94 83 PHE A C 1
ATOM 559 O O . PHE A 1 83 ? 14.804 2.046 -5.786 1.00 93.94 83 PHE A O 1
ATOM 566 N N . SER A 1 84 ? 14.233 3.891 -6.920 1.00 95.25 84 SER A N 1
ATOM 567 C CA . SER A 1 84 ? 13.869 4.635 -5.704 1.00 95.25 84 SER A CA 1
ATOM 568 C C . SER A 1 84 ? 12.681 4.009 -4.970 1.00 95.25 84 SER A C 1
ATOM 570 O O . SER A 1 84 ? 12.611 4.010 -3.742 1.00 95.25 84 SER A O 1
ATOM 572 N N . GLY A 1 85 ? 11.773 3.404 -5.729 1.00 97.56 85 GLY A N 1
ATOM 573 C CA . GLY A 1 85 ? 10.584 2.735 -5.246 1.00 97.56 85 GLY A CA 1
ATOM 574 C C . GLY A 1 85 ? 9.456 3.681 -4.843 1.00 97.56 85 GLY A C 1
ATOM 575 O O . GLY A 1 85 ? 9.633 4.880 -4.603 1.00 97.56 85 GLY A O 1
ATOM 576 N N . ALA A 1 86 ? 8.253 3.122 -4.781 1.00 97.88 86 ALA A N 1
ATOM 577 C CA . ALA A 1 86 ? 7.054 3.799 -4.324 1.00 97.88 86 ALA A CA 1
ATOM 578 C C . ALA A 1 86 ? 6.082 2.833 -3.633 1.00 97.88 86 ALA A C 1
ATOM 580 O O . ALA A 1 86 ? 6.108 1.617 -3.835 1.00 97.88 86 ALA A O 1
ATOM 581 N N . ALA A 1 87 ? 5.152 3.389 -2.865 1.00 98.25 87 ALA A N 1
ATOM 582 C CA . ALA A 1 87 ? 3.955 2.700 -2.402 1.00 98.25 87 ALA A CA 1
ATOM 583 C C . ALA A 1 87 ? 2.733 3.606 -2.568 1.00 98.25 87 ALA A C 1
ATOM 585 O O . ALA A 1 87 ? 2.833 4.831 -2.485 1.00 98.25 87 ALA A O 1
ATOM 586 N N . ARG A 1 88 ? 1.567 3.014 -2.827 1.00 98.44 88 ARG A N 1
ATOM 587 C CA . ARG A 1 88 ? 0.313 3.752 -3.023 1.00 98.44 88 ARG A CA 1
ATOM 588 C C . ARG A 1 88 ? -0.819 3.143 -2.225 1.00 98.44 88 ARG A C 1
ATOM 590 O O . ARG A 1 88 ? -0.933 1.919 -2.179 1.00 98.44 88 ARG A O 1
ATOM 597 N N . ILE A 1 89 ? -1.666 4.009 -1.677 1.00 98.38 89 ILE A N 1
ATOM 598 C CA . ILE A 1 89 ? -2.968 3.630 -1.128 1.00 98.38 89 ILE A CA 1
ATOM 599 C C . ILE A 1 89 ? -4.015 3.845 -2.220 1.00 98.38 89 ILE A C 1
ATOM 601 O O . ILE A 1 89 ? -4.096 4.933 -2.797 1.00 98.38 89 ILE A O 1
ATOM 605 N N . TYR A 1 90 ? -4.803 2.814 -2.494 1.00 98.62 90 TYR A N 1
ATOM 606 C CA . TYR A 1 90 ? -5.940 2.833 -3.401 1.00 98.62 90 TYR A CA 1
ATOM 607 C C . TYR A 1 90 ? -7.238 2.709 -2.612 1.00 98.62 90 TYR A C 1
ATOM 609 O O . TYR A 1 90 ? -7.317 1.883 -1.702 1.00 98.62 90 TYR A O 1
ATOM 617 N N . SER A 1 91 ? -8.249 3.483 -3.004 1.00 98.12 91 SER A N 1
ATOM 618 C CA . SER A 1 91 ? -9.587 3.366 -2.439 1.00 98.12 91 SER A CA 1
ATOM 619 C C . SER A 1 91 ? -10.176 2.001 -2.766 1.00 98.12 91 SER A C 1
ATOM 621 O O . SER A 1 91 ? -10.183 1.588 -3.932 1.00 98.12 91 SER A O 1
ATOM 623 N N . GLY A 1 92 ? -10.710 1.311 -1.763 1.00 98.06 92 GLY A N 1
ATOM 624 C CA . GLY A 1 92 ? -11.472 0.088 -2.001 1.00 98.06 92 GLY A CA 1
ATOM 625 C C . GLY A 1 92 ? -12.754 0.343 -2.796 1.00 98.06 92 GLY A C 1
ATOM 626 O O . GLY A 1 92 ? -13.146 -0.475 -3.628 1.00 98.06 92 GLY A O 1
ATOM 627 N N . ALA A 1 93 ? -13.391 1.498 -2.607 1.00 97.44 93 ALA A N 1
ATOM 628 C CA . ALA A 1 93 ? -14.688 1.795 -3.204 1.00 97.44 93 ALA A CA 1
ATOM 629 C C . ALA A 1 93 ? -14.631 1.942 -4.735 1.00 97.44 93 ALA A C 1
ATOM 631 O O . ALA A 1 93 ? -15.502 1.435 -5.447 1.00 97.44 93 ALA A O 1
ATOM 632 N N . ASP A 1 94 ? -13.617 2.638 -5.257 1.00 97.00 94 ASP A N 1
ATOM 633 C CA . ASP A 1 94 ? -13.537 2.983 -6.684 1.00 97.00 94 ASP A CA 1
ATOM 634 C C . ASP A 1 94 ? -12.173 2.724 -7.343 1.00 97.00 94 ASP A C 1
ATOM 636 O O . ASP A 1 94 ? -12.031 2.907 -8.556 1.00 97.00 94 ASP A O 1
ATOM 640 N N . GLY A 1 95 ? -11.180 2.274 -6.574 1.00 97.00 95 GLY A N 1
ATOM 641 C CA . GLY A 1 95 ? -9.831 2.006 -7.057 1.00 97.00 95 GLY A CA 1
ATOM 642 C C . GLY A 1 95 ? -9.002 3.257 -7.373 1.00 97.00 95 GLY A C 1
ATOM 643 O O . GLY A 1 95 ? -7.948 3.140 -8.003 1.00 97.00 95 GLY A O 1
ATOM 644 N N . SER A 1 96 ? -9.450 4.454 -6.985 1.00 97.62 96 SER A N 1
ATOM 645 C CA . SER A 1 96 ? -8.681 5.692 -7.141 1.00 97.62 96 SER A CA 1
ATOM 646 C C . SER A 1 96 ? -7.475 5.733 -6.197 1.00 97.62 96 SER A C 1
ATOM 648 O O . SER A 1 96 ? -7.464 5.100 -5.148 1.00 97.62 96 SER A O 1
ATOM 650 N N . VAL A 1 97 ? -6.425 6.471 -6.567 1.00 97.62 97 VAL A N 1
ATOM 651 C CA . VAL A 1 97 ? -5.256 6.663 -5.693 1.00 97.62 97 VAL A CA 1
ATOM 652 C C . VAL A 1 97 ? -5.600 7.696 -4.622 1.00 97.62 97 VAL A C 1
ATOM 654 O O . VAL A 1 97 ? -5.866 8.851 -4.954 1.00 97.62 97 VAL A O 1
ATOM 657 N N . LEU A 1 98 ? -5.536 7.295 -3.353 1.00 95.25 98 LEU A N 1
ATOM 658 C CA . LEU A 1 98 ? -5.717 8.176 -2.199 1.00 95.25 98 LEU A CA 1
ATOM 659 C C . LEU A 1 98 ? -4.406 8.865 -1.816 1.00 95.25 98 LEU A C 1
ATOM 661 O O . LEU A 1 98 ? -4.374 10.075 -1.605 1.00 95.25 98 LEU A O 1
ATOM 665 N N . GLN A 1 99 ? -3.312 8.101 -1.758 1.00 95.50 99 GLN A N 1
ATOM 666 C CA . GLN A 1 99 ? -1.993 8.603 -1.370 1.00 95.50 99 GLN A CA 1
ATOM 667 C C . GLN A 1 99 ? -0.877 7.921 -2.168 1.00 95.50 99 GLN A C 1
ATOM 669 O O . GLN A 1 99 ? -1.008 6.781 -2.616 1.00 95.50 99 GLN A O 1
ATOM 674 N N . THR A 1 100 ? 0.234 8.632 -2.366 1.00 95.75 100 THR A N 1
ATOM 675 C CA . THR A 1 100 ? 1.456 8.109 -2.994 1.00 95.75 100 THR A CA 1
ATOM 676 C C . THR A 1 100 ? 2.660 8.491 -2.147 1.00 95.75 100 THR A C 1
ATOM 678 O O . THR A 1 100 ? 2.874 9.668 -1.865 1.00 95.75 100 THR A O 1
ATOM 681 N N . PHE A 1 101 ? 3.461 7.492 -1.799 1.00 94.62 101 PHE A N 1
ATOM 682 C CA . PHE A 1 101 ? 4.703 7.612 -1.052 1.00 94.62 101 PHE A CA 1
ATOM 683 C C . PHE A 1 101 ? 5.856 7.230 -1.979 1.00 94.62 101 PHE A C 1
ATOM 685 O O . PHE A 1 101 ? 5.835 6.147 -2.560 1.00 94.62 101 PHE A O 1
ATOM 692 N N . ASN A 1 102 ? 6.846 8.106 -2.131 1.00 95.19 102 ASN A N 1
ATOM 693 C CA . ASN A 1 102 ? 8.029 7.838 -2.949 1.00 95.19 102 ASN A CA 1
ATOM 694 C C . ASN A 1 102 ? 9.237 7.603 -2.038 1.00 95.19 102 ASN A C 1
ATOM 696 O O . ASN A 1 102 ? 9.342 8.260 -1.000 1.00 95.19 102 ASN A O 1
ATOM 700 N N . GLY A 1 103 ? 10.143 6.713 -2.443 1.00 93.06 103 GLY A N 1
ATOM 701 C CA . GLY A 1 103 ? 11.471 6.620 -1.837 1.00 93.06 103 GLY A CA 1
ATOM 702 C C . GLY A 1 103 ? 12.275 7.898 -2.058 1.00 93.06 103 GLY A C 1
ATOM 703 O O . GLY A 1 103 ? 11.970 8.692 -2.951 1.00 93.06 103 GLY A O 1
ATOM 704 N N . ASP A 1 104 ? 13.290 8.122 -1.232 1.00 89.81 104 ASP A N 1
ATOM 705 C CA . ASP A 1 104 ? 14.012 9.396 -1.206 1.00 89.81 104 ASP A CA 1
ATOM 706 C C . ASP A 1 104 ? 15.077 9.492 -2.293 1.00 89.81 104 ASP A C 1
ATOM 708 O O . ASP A 1 104 ? 15.350 10.585 -2.796 1.00 89.81 104 ASP A O 1
ATOM 712 N N . GLY A 1 105 ? 15.701 8.366 -2.633 1.00 89.50 105 GLY A N 1
ATOM 713 C CA . GLY A 1 105 ? 16.821 8.327 -3.561 1.00 89.50 105 GLY A CA 1
ATOM 714 C C . GLY A 1 105 ? 16.914 7.032 -4.352 1.00 89.50 105 GLY A C 1
ATOM 715 O O . GLY A 1 105 ? 16.178 6.081 -4.119 1.00 89.50 105 GLY A O 1
ATOM 716 N N . GLU A 1 106 ? 17.827 7.041 -5.319 1.00 93.81 106 GLU A N 1
ATOM 717 C CA . GLU A 1 106 ? 18.196 5.881 -6.135 1.00 93.81 106 GLU A CA 1
ATOM 718 C C . GLU A 1 106 ? 18.537 4.664 -5.260 1.00 93.81 106 GLU A C 1
ATOM 720 O O . GLU A 1 106 ? 19.170 4.808 -4.212 1.00 93.81 106 GLU A O 1
ATOM 725 N N . ASP A 1 107 ? 18.128 3.479 -5.715 1.00 92.81 107 ASP A N 1
ATOM 726 C CA . ASP A 1 107 ? 18.342 2.185 -5.056 1.00 92.81 107 ASP A CA 1
ATOM 727 C C . ASP A 1 107 ? 17.720 2.036 -3.649 1.00 92.81 107 ASP A C 1
ATOM 729 O O . ASP A 1 107 ? 18.054 1.096 -2.933 1.00 92.81 107 ASP A O 1
ATOM 733 N N . ASP A 1 108 ? 16.793 2.901 -3.221 1.00 93.00 108 ASP A N 1
ATOM 734 C CA . ASP A 1 108 ? 16.121 2.747 -1.919 1.00 93.00 108 ASP A CA 1
ATOM 735 C C . ASP A 1 108 ? 15.230 1.486 -1.854 1.00 93.00 108 ASP A C 1
ATOM 737 O O . ASP A 1 108 ? 15.060 0.886 -0.782 1.00 93.00 108 ASP A O 1
ATOM 741 N N . ALA A 1 109 ? 14.660 1.077 -2.995 1.00 94.94 109 ALA A N 1
ATOM 742 C CA . ALA A 1 109 ? 13.644 0.030 -3.112 1.00 94.94 109 ALA A CA 1
ATOM 743 C C . ALA A 1 109 ? 12.442 0.253 -2.170 1.00 94.94 109 ALA A C 1
ATOM 745 O O . ALA A 1 109 ? 11.913 -0.680 -1.553 1.00 94.94 109 ALA A O 1
ATOM 746 N N . PHE A 1 110 ? 12.014 1.509 -2.017 1.00 96.44 110 PHE A N 1
ATOM 747 C CA . PHE A 1 110 ? 10.887 1.866 -1.163 1.00 96.44 110 PHE A CA 1
ATOM 748 C C . PHE A 1 110 ? 9.593 1.186 -1.646 1.00 96.44 110 PHE A C 1
ATOM 750 O O . PHE A 1 110 ? 9.268 1.200 -2.828 1.00 96.44 110 PHE A O 1
ATOM 757 N N . GLY A 1 111 ? 8.838 0.558 -0.745 1.00 97.38 111 GLY A N 1
ATOM 758 C CA . GLY A 1 111 ? 7.671 -0.256 -1.115 1.00 97.38 111 GLY A CA 1
ATOM 759 C C . GLY A 1 111 ? 7.973 -1.745 -1.303 1.00 97.38 111 GLY A C 1
ATOM 760 O O . GLY A 1 111 ? 7.067 -2.513 -1.630 1.00 97.38 111 GLY A O 1
ATOM 761 N N . VAL A 1 112 ? 9.203 -2.200 -1.041 1.00 96.81 112 VAL A N 1
ATOM 762 C CA . VAL A 1 112 ? 9.536 -3.638 -1.028 1.00 96.81 112 VAL A CA 1
ATOM 763 C C . VAL A 1 112 ? 8.740 -4.409 0.035 1.00 96.81 112 VAL A C 1
ATOM 765 O O . VAL A 1 112 ? 8.380 -5.569 -0.165 1.00 96.81 112 VAL A O 1
ATOM 768 N N . ALA A 1 113 ? 8.400 -3.745 1.141 1.00 96.25 113 ALA A N 1
ATOM 769 C CA . ALA A 1 113 ? 7.524 -4.253 2.185 1.00 96.25 113 ALA A CA 1
ATOM 770 C C . ALA A 1 113 ? 6.508 -3.178 2.571 1.00 96.25 113 ALA A C 1
ATOM 772 O O . ALA A 1 113 ? 6.864 -2.011 2.733 1.00 96.25 113 ALA A O 1
ATOM 773 N N . VAL A 1 114 ? 5.255 -3.588 2.738 1.00 97.38 114 VAL A N 1
ATOM 774 C CA . VAL A 1 114 ? 4.154 -2.730 3.176 1.00 97.38 114 VAL A CA 1
ATOM 775 C C . VAL A 1 114 ? 3.315 -3.473 4.208 1.00 97.38 114 VAL A C 1
ATOM 777 O O . VAL A 1 114 ? 3.226 -4.702 4.147 1.00 97.38 114 VAL A O 1
ATOM 780 N N . ALA A 1 115 ? 2.714 -2.747 5.145 1.00 96.69 115 ALA A N 1
ATOM 781 C CA . ALA A 1 115 ? 1.735 -3.299 6.076 1.00 96.69 115 ALA A CA 1
ATOM 782 C C . ALA A 1 115 ? 0.807 -2.208 6.619 1.00 96.69 115 ALA A C 1
ATOM 784 O O . ALA A 1 115 ? 1.199 -1.042 6.724 1.00 96.69 115 ALA A O 1
ATOM 785 N N . ALA A 1 116 ? -0.394 -2.606 7.036 1.00 94.25 116 ALA A N 1
ATOM 786 C CA . ALA A 1 116 ? -1.176 -1.812 7.975 1.00 94.25 116 ALA A CA 1
ATOM 787 C C . ALA A 1 116 ? -0.399 -1.645 9.295 1.00 94.25 116 ALA A C 1
ATOM 789 O O . ALA A 1 116 ? 0.149 -2.617 9.827 1.00 94.25 116 ALA A O 1
ATOM 790 N N . ALA A 1 117 ? -0.355 -0.427 9.833 1.00 89.12 117 ALA A N 1
ATOM 791 C CA . ALA A 1 117 ? 0.264 -0.131 11.126 1.00 89.12 117 ALA A CA 1
ATOM 792 C C . ALA A 1 117 ? -0.772 -0.009 12.262 1.00 89.12 117 ALA A C 1
ATOM 794 O O . ALA A 1 117 ? -0.400 -0.085 13.433 1.00 89.12 117 ALA A O 1
ATOM 795 N N . GLY A 1 118 ? -2.064 0.090 11.919 1.00 88.00 118 GLY A N 1
ATOM 796 C CA . GLY A 1 118 ? -3.116 0.475 12.864 1.00 88.00 118 GLY A CA 1
ATOM 797 C C . GLY A 1 118 ? -3.051 1.972 13.154 1.00 88.00 118 GLY A C 1
ATOM 798 O O . GLY A 1 118 ? -2.249 2.663 12.550 1.00 88.00 118 GLY A O 1
ATOM 799 N N . ASP A 1 119 ? -3.884 2.478 14.053 1.00 83.12 119 ASP A N 1
ATOM 800 C CA . ASP A 1 119 ? -3.793 3.873 14.497 1.00 83.12 119 ASP A CA 1
ATOM 801 C C . ASP A 1 119 ? -2.601 4.025 15.463 1.00 83.12 119 ASP A C 1
ATOM 803 O O . ASP A 1 119 ? -2.660 3.590 16.617 1.00 83.12 119 ASP A O 1
ATOM 807 N N . VAL A 1 120 ? -1.472 4.533 14.964 1.00 82.88 120 VAL A N 1
ATOM 808 C CA . VAL A 1 120 ? -0.222 4.706 15.722 1.00 82.88 120 VAL A CA 1
ATOM 809 C C . VAL A 1 120 ? -0.172 6.079 16.384 1.00 82.88 120 VAL A C 1
ATOM 811 O O . VAL A 1 120 ? 0.508 6.234 17.401 1.00 82.88 120 VAL A O 1
ATOM 814 N N . ASN A 1 121 ? -0.857 7.068 15.813 1.00 69.69 121 ASN A N 1
ATOM 815 C CA . ASN A 1 121 ? -0.794 8.456 16.257 1.00 69.69 121 ASN A CA 1
ATOM 816 C C . ASN A 1 121 ? -1.999 8.905 17.113 1.00 69.69 121 ASN A C 1
ATOM 818 O O . ASN A 1 121 ? -1.931 9.966 17.733 1.00 69.69 121 ASN A O 1
ATOM 822 N N . GLY A 1 122 ? -3.034 8.072 17.226 1.00 73.81 122 GLY A N 1
ATOM 823 C CA . GLY A 1 122 ? -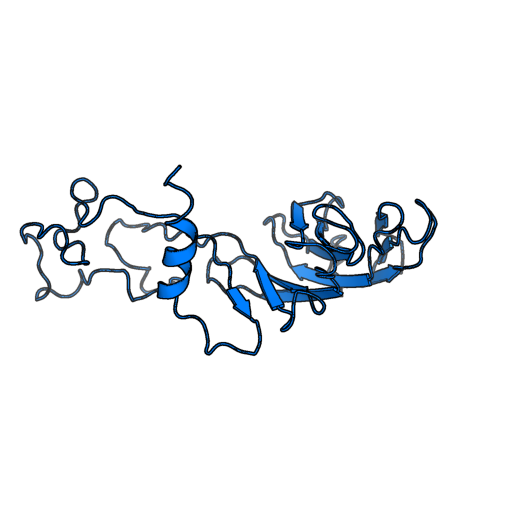4.212 8.284 18.061 1.00 73.81 122 GLY A CA 1
ATOM 824 C C . GLY A 1 122 ? -5.309 9.128 17.412 1.00 73.81 122 GLY A C 1
ATOM 825 O O . GLY A 1 122 ? -6.204 9.578 18.121 1.00 73.81 122 GLY A O 1
ATOM 826 N N . ASP A 1 123 ? -5.279 9.385 16.106 1.00 69.88 123 ASP A N 1
ATOM 827 C CA . ASP A 1 123 ? -6.282 10.222 15.432 1.00 69.88 123 ASP A CA 1
ATOM 828 C C . ASP A 1 123 ? -7.596 9.491 15.103 1.00 69.88 123 ASP A C 1
ATOM 830 O O . ASP A 1 123 ? -8.540 10.088 14.572 1.00 69.88 123 ASP A O 1
ATOM 834 N N . GLY A 1 124 ? -7.686 8.205 15.444 1.00 79.19 124 GLY A N 1
ATOM 835 C CA . GLY A 1 124 ? -8.826 7.350 15.152 1.00 79.19 124 GLY A CA 1
ATOM 836 C C . GLY A 1 124 ? -8.854 6.831 13.715 1.00 79.19 124 GLY A C 1
ATOM 837 O O . GLY A 1 124 ? -9.838 6.181 13.343 1.00 79.19 124 GLY A O 1
ATOM 838 N N . LYS A 1 125 ? -7.818 7.085 12.909 1.00 81.88 125 LYS A N 1
ATOM 839 C CA . LYS A 1 125 ? -7.664 6.583 11.542 1.00 81.88 125 LYS A CA 1
ATOM 840 C C . LYS A 1 125 ? -6.526 5.561 11.461 1.00 81.88 125 LYS A C 1
ATOM 842 O O . LYS A 1 125 ? -5.583 5.598 12.244 1.00 81.88 125 LYS A O 1
ATOM 847 N N . PRO A 1 126 ? -6.599 4.584 10.542 1.00 89.19 126 PRO A N 1
ATOM 848 C CA . PRO A 1 126 ? -5.500 3.646 10.368 1.00 89.19 126 PRO A CA 1
ATOM 849 C C . PRO A 1 126 ? -4.264 4.325 9.757 1.00 89.19 126 PRO A C 1
ATOM 851 O O . PRO A 1 126 ? -4.366 5.050 8.772 1.00 89.19 126 PRO A O 1
ATOM 854 N N . ASP A 1 127 ? -3.085 3.985 10.269 1.00 87.56 127 ASP A N 1
ATOM 855 C CA . ASP A 1 127 ? -1.791 4.321 9.682 1.00 87.56 127 ASP A CA 1
ATOM 856 C C . ASP A 1 127 ? -1.219 3.130 8.898 1.00 87.56 127 ASP A C 1
ATOM 858 O O . ASP A 1 127 ? -1.628 1.966 9.042 1.00 87.56 127 ASP A O 1
ATOM 862 N N . VAL A 1 128 ? -0.205 3.404 8.079 1.00 93.94 128 VAL A N 1
ATOM 863 C CA . VAL A 1 128 ? 0.503 2.407 7.268 1.00 93.94 128 VAL A CA 1
ATOM 864 C C . VAL A 1 128 ? 2.006 2.485 7.468 1.00 93.94 128 VAL A C 1
ATOM 866 O O . VAL A 1 128 ? 2.542 3.539 7.786 1.00 93.94 128 VAL A O 1
ATOM 869 N N . ILE A 1 129 ? 2.718 1.384 7.236 1.00 95.25 129 ILE A N 1
ATOM 870 C CA . ILE A 1 129 ? 4.183 1.352 7.260 1.00 95.25 129 ILE A CA 1
ATOM 871 C C . ILE A 1 129 ? 4.740 0.835 5.935 1.00 95.25 129 ILE A C 1
ATOM 873 O O . ILE A 1 129 ? 4.236 -0.136 5.365 1.00 95.25 129 ILE A O 1
ATOM 877 N N . VAL A 1 130 ? 5.803 1.479 5.450 1.00 96.00 130 VAL A N 1
ATOM 878 C CA . VAL A 1 130 ? 6.482 1.128 4.198 1.00 96.00 130 VAL A CA 1
ATOM 879 C C . VAL A 1 130 ? 7.988 1.013 4.420 1.00 96.00 130 VAL A C 1
ATOM 881 O O . VAL A 1 130 ? 8.603 1.892 5.022 1.00 96.00 130 VAL A O 1
ATOM 884 N N . GLY A 1 131 ? 8.580 -0.079 3.941 1.00 92.44 131 GLY A N 1
ATOM 885 C CA . GLY A 1 131 ? 10.013 -0.356 4.024 1.00 92.44 131 GLY A CA 1
ATOM 886 C C . GLY A 1 131 ? 10.783 0.011 2.753 1.00 92.44 131 GLY A C 1
ATOM 887 O O . GLY A 1 131 ? 10.273 -0.152 1.645 1.00 92.44 131 GLY A O 1
ATOM 888 N N . ALA A 1 132 ? 12.031 0.431 2.940 1.00 92.50 132 ALA A N 1
ATOM 889 C CA . ALA A 1 132 ? 13.077 0.629 1.941 1.00 92.50 132 ALA A CA 1
ATOM 890 C C . ALA A 1 132 ? 14.330 -0.120 2.403 1.00 92.50 132 ALA A C 1
ATOM 892 O O . ALA A 1 132 ? 15.165 0.398 3.148 1.00 92.50 132 ALA A O 1
ATOM 893 N N . GLU A 1 133 ? 14.423 -1.397 2.032 1.00 85.31 133 GLU A N 1
ATOM 894 C CA . GLU A 1 133 ? 15.479 -2.277 2.544 1.00 85.31 133 GLU A CA 1
ATOM 895 C C . GLU A 1 133 ? 16.864 -1.962 1.954 1.00 85.31 133 GLU A C 1
ATOM 897 O O . GLU A 1 133 ? 17.876 -2.300 2.571 1.00 85.31 133 GLU A O 1
ATOM 902 N N . GLN A 1 134 ? 16.903 -1.350 0.765 1.00 83.00 134 GLN A N 1
ATOM 903 C CA . GLN A 1 134 ? 18.131 -1.102 0.003 1.00 83.00 134 GLN A CA 1
ATOM 904 C C . GLN A 1 134 ? 18.646 0.333 0.151 1.00 83.00 134 GLN A C 1
ATOM 906 O O . GLN A 1 134 ? 19.785 0.610 -0.231 1.00 83.00 134 GLN A O 1
ATOM 911 N N . ALA A 1 135 ? 17.871 1.199 0.813 1.00 79.38 135 ALA A N 1
ATOM 912 C CA . ALA A 1 135 ? 18.314 2.532 1.186 1.00 79.38 135 ALA A CA 1
ATOM 913 C C . ALA A 1 135 ? 19.662 2.490 1.916 1.00 79.38 135 ALA A C 1
ATOM 915 O O . ALA A 1 135 ? 19.915 1.604 2.739 1.00 79.38 135 ALA A O 1
ATOM 916 N N . SER A 1 136 ? 20.531 3.449 1.567 1.00 71.00 136 SER A N 1
ATOM 917 C CA . SER A 1 136 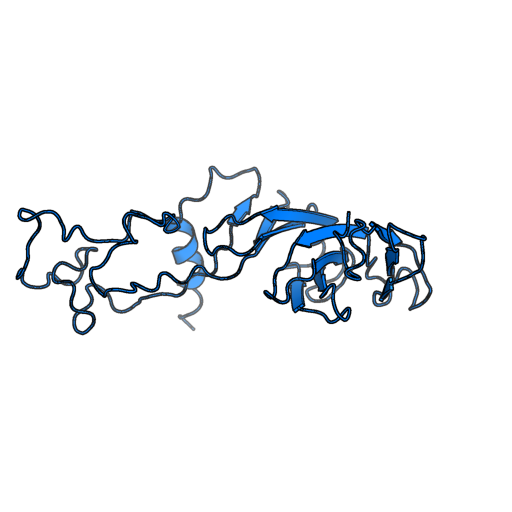? 21.943 3.528 1.978 1.00 71.00 136 SER A CA 1
ATOM 918 C C . SER A 1 136 ? 22.174 2.993 3.405 1.00 71.00 136 SER A C 1
ATOM 920 O O . SER A 1 136 ? 21.794 3.670 4.360 1.00 71.00 136 SER A O 1
ATOM 922 N N . PRO A 1 137 ? 22.809 1.809 3.564 1.00 68.38 137 PRO A N 1
ATOM 923 C CA . PRO A 1 137 ? 22.683 0.987 4.759 1.00 68.38 137 PRO A CA 1
ATOM 924 C C . PRO A 1 137 ? 22.949 1.728 6.076 1.00 68.38 137 PRO A C 1
ATOM 926 O O . PRO A 1 137 ? 24.009 2.350 6.224 1.00 68.38 137 PRO A O 1
ATOM 929 N N . PRO A 1 138 ? 22.065 1.564 7.071 1.00 72.88 138 PRO A N 1
ATOM 930 C CA . PRO A 1 138 ? 20.958 0.601 7.096 1.00 72.88 138 PRO A CA 1
ATOM 931 C C . PRO A 1 138 ? 19.714 1.046 6.299 1.00 72.88 138 PRO A C 1
ATOM 933 O O . PRO A 1 138 ? 19.412 2.233 6.221 1.00 72.88 138 PRO A O 1
ATOM 936 N N . GLY A 1 139 ? 18.979 0.071 5.751 1.00 80.00 139 GLY A N 1
ATOM 937 C CA . GLY A 1 139 ? 17.638 0.313 5.213 1.00 80.00 139 GLY A CA 1
ATOM 938 C C . GLY A 1 139 ? 16.681 0.813 6.301 1.00 80.00 139 GLY A C 1
ATOM 939 O O . GLY A 1 139 ? 16.949 0.647 7.495 1.00 80.00 139 GLY A O 1
ATOM 940 N N . TYR A 1 140 ? 15.561 1.411 5.898 1.00 84.06 140 TYR A N 1
ATOM 941 C CA . TYR A 1 140 ? 14.609 2.030 6.822 1.00 84.06 140 TYR A CA 1
ATOM 942 C C . TYR A 1 140 ? 13.163 1.587 6.585 1.00 84.06 140 TYR A C 1
ATOM 944 O O . TYR A 1 140 ? 12.820 1.033 5.544 1.00 84.06 140 TYR A O 1
ATOM 952 N N . ALA A 1 141 ? 12.293 1.855 7.558 1.00 87.62 141 ALA A N 1
ATOM 953 C CA . ALA A 1 141 ? 10.845 1.848 7.373 1.00 87.62 141 ALA A CA 1
ATOM 954 C C . ALA A 1 141 ? 10.240 3.164 7.870 1.00 87.62 141 ALA A C 1
ATOM 956 O O . ALA A 1 141 ? 10.741 3.731 8.844 1.00 87.62 141 ALA A O 1
ATOM 957 N N . ARG A 1 142 ? 9.182 3.632 7.200 1.00 87.00 142 ARG A N 1
ATOM 958 C CA . ARG A 1 142 ? 8.431 4.852 7.528 1.00 87.00 142 ARG A CA 1
ATOM 959 C C . ARG A 1 142 ? 6.970 4.543 7.791 1.00 87.00 142 ARG A C 1
ATOM 961 O O . ARG A 1 142 ? 6.352 3.844 6.990 1.00 87.00 142 ARG A O 1
ATOM 968 N N . VAL A 1 143 ? 6.441 5.090 8.881 1.00 88.12 143 VAL A N 1
ATOM 969 C CA . VAL A 1 143 ? 5.001 5.110 9.167 1.00 88.12 143 VAL A CA 1
ATOM 970 C C . VAL A 1 143 ? 4.389 6.370 8.552 1.00 88.12 143 VAL A C 1
ATOM 972 O O . VAL A 1 143 ? 4.983 7.442 8.652 1.00 88.12 143 VAL A O 1
ATOM 975 N N . PHE A 1 144 ? 3.229 6.230 7.915 1.00 86.38 144 PHE A N 1
ATOM 976 C CA . PHE A 1 144 ? 2.431 7.316 7.355 1.00 86.38 144 PHE A CA 1
ATOM 977 C C . PHE A 1 144 ? 1.029 7.260 7.943 1.00 86.38 144 PHE A C 1
ATOM 979 O O . PHE A 1 144 ? 0.407 6.199 7.942 1.00 86.38 144 PHE A O 1
ATOM 986 N N . GLY A 1 145 ? 0.556 8.415 8.392 1.00 83.06 145 GLY A N 1
ATOM 987 C CA . GLY A 1 145 ? -0.743 8.615 9.013 1.00 83.06 145 GLY A CA 1
ATOM 988 C C . GLY A 1 145 ? -1.290 9.996 8.704 1.00 83.06 145 GLY A C 1
ATOM 989 O O . GLY A 1 145 ? -0.538 10.879 8.266 1.00 83.06 145 GLY A O 1
ATOM 990 N N . GLU A 1 146 ? -2.588 10.196 8.918 1.00 76.12 146 GLU A N 1
ATOM 991 C CA . GLU A 1 146 ? -3.108 11.557 9.011 1.00 76.12 146 GLU A CA 1
ATOM 992 C C . GLU A 1 146 ? -2.580 12.225 10.288 1.00 76.12 146 GLU A C 1
ATOM 994 O O . GLU A 1 146 ? -2.170 11.576 11.244 1.00 76.12 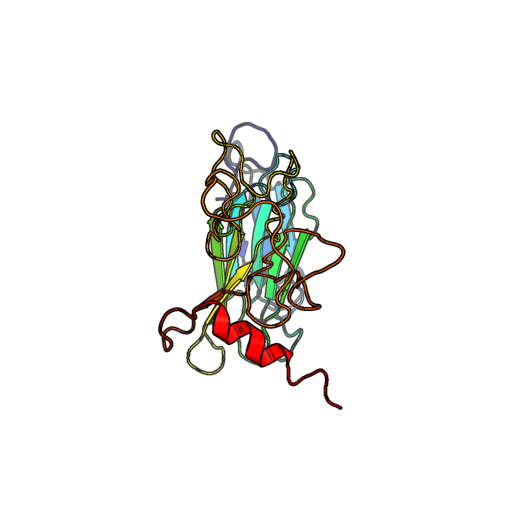146 GLU A O 1
ATOM 999 N N . ALA A 1 147 ? -2.465 13.553 10.277 1.00 63.53 147 ALA A N 1
ATOM 1000 C CA . ALA A 1 147 ? -2.031 14.246 11.480 1.00 63.53 147 ALA A CA 1
ATOM 1001 C C . ALA A 1 147 ? -3.173 14.214 12.500 1.00 63.53 147 ALA A C 1
ATOM 1003 O O . ALA A 1 147 ? -4.252 14.735 12.209 1.00 63.53 147 ALA A O 1
ATOM 1004 N N . ALA A 1 148 ? -2.911 13.693 13.700 1.00 55.53 148 ALA A N 1
ATOM 1005 C CA . ALA A 1 148 ? -3.806 13.874 14.832 1.00 55.53 148 ALA A CA 1
ATOM 1006 C C . ALA A 1 148 ? -4.053 15.371 15.060 1.00 55.53 148 ALA A C 1
ATOM 1008 O O . ALA A 1 148 ? -3.141 16.127 15.403 1.00 55.53 148 ALA A O 1
ATOM 1009 N N . ILE A 1 149 ? -5.291 15.812 14.829 1.00 47.19 149 ILE A N 1
ATOM 1010 C CA . ILE A 1 149 ? -5.732 17.150 15.209 1.00 47.19 149 ILE A CA 1
ATOM 1011 C C . ILE A 1 149 ? -6.325 17.033 16.609 1.00 47.19 149 ILE A C 1
ATOM 1013 O O . ILE A 1 149 ? -7.465 16.601 16.773 1.00 47.19 149 ILE A O 1
ATOM 1017 N N . CYS A 1 150 ? -5.571 17.464 17.614 1.00 49.03 150 CYS A N 1
ATOM 1018 C CA . CYS A 1 150 ? -6.141 17.759 18.920 1.00 49.03 150 CYS A CA 1
ATOM 1019 C C . CYS A 1 150 ? -6.974 19.042 18.778 1.00 49.03 150 CYS A C 1
ATOM 1021 O O . CYS A 1 150 ? -6.424 20.139 18.718 1.00 49.03 150 CYS A O 1
ATOM 1023 N N . VAL A 1 151 ? -8.297 18.915 18.642 1.00 41.38 151 VAL A N 1
ATOM 1024 C CA . VAL A 1 151 ? -9.213 20.050 18.813 1.00 41.38 151 VAL A CA 1
ATOM 1025 C C . VAL A 1 151 ? -9.771 19.961 20.218 1.00 41.38 151 VAL A C 1
ATOM 1027 O O . VAL A 1 151 ? -10.587 19.088 20.506 1.00 41.38 151 VAL A O 1
ATOM 1030 N N . ASP A 1 152 ? -9.330 20.880 21.062 1.00 44.84 152 ASP A N 1
ATOM 1031 C CA . A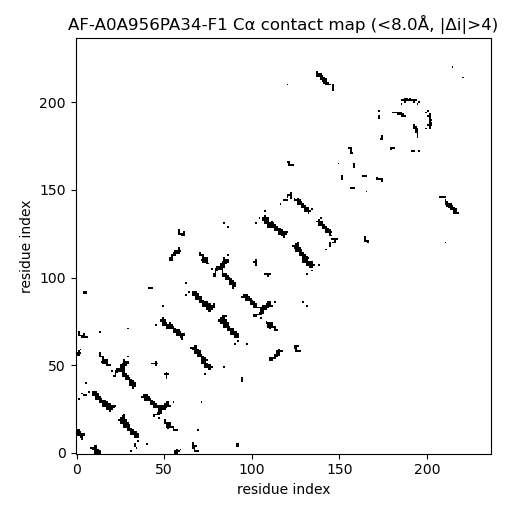SP A 1 152 ? -9.939 21.139 22.356 1.00 44.84 152 ASP A CA 1
ATOM 1032 C C . ASP A 1 152 ? -11.400 21.592 22.146 1.00 44.84 152 ASP A C 1
ATOM 1034 O O . ASP A 1 152 ? -11.687 22.657 21.586 1.00 44.84 152 ASP A O 1
ATOM 1038 N N . GLY A 1 153 ? -12.332 20.698 22.482 1.00 37.91 153 GLY A N 1
ATOM 1039 C CA . GLY A 1 153 ? -13.754 20.829 22.170 1.00 37.91 153 GLY A CA 1
ATOM 1040 C C . GLY A 1 153 ? -14.531 21.709 23.148 1.00 37.91 153 GLY A C 1
ATOM 1041 O O . GLY A 1 153 ? -15.613 22.194 22.798 1.00 37.91 153 GLY A O 1
ATOM 1042 N N . ASP A 1 154 ? -14.007 21.930 24.347 1.00 43.78 154 ASP A N 1
ATOM 1043 C CA . ASP A 1 154 ? -14.574 22.792 25.386 1.00 43.78 154 ASP A CA 1
ATOM 1044 C C . ASP A 1 154 ? -13.681 23.986 25.752 1.00 43.78 154 ASP A C 1
ATOM 1046 O O . ASP A 1 154 ? -14.141 24.865 26.488 1.00 43.78 154 ASP A O 1
ATOM 1050 N N . ALA A 1 155 ? -12.524 24.109 25.098 1.00 45.28 155 ALA A N 1
ATOM 1051 C CA . ALA A 1 155 ? -11.553 25.187 25.247 1.00 45.28 155 ALA A CA 1
ATOM 1052 C C . ALA A 1 155 ? -10.938 25.248 26.661 1.00 45.28 155 ALA A C 1
ATOM 1054 O O . ALA A 1 155 ? -10.678 26.351 27.154 1.00 45.28 155 ALA A O 1
ATOM 1055 N N . ASP A 1 156 ? -10.789 24.100 27.332 1.00 43.97 156 ASP A N 1
ATOM 1056 C CA . ASP A 1 156 ? -10.237 23.995 28.691 1.00 43.97 156 ASP A CA 1
ATOM 1057 C C . ASP A 1 156 ? -8.773 23.519 28.749 1.00 43.97 156 ASP A C 1
ATOM 1059 O O . ASP A 1 156 ? -8.130 23.604 29.794 1.00 43.97 156 ASP A O 1
ATOM 1063 N N . GLY A 1 157 ? -8.205 23.122 27.612 1.00 45.28 157 GLY A N 1
ATOM 1064 C CA . GLY A 1 157 ? -6.824 22.677 27.497 1.00 45.28 157 GLY A CA 1
ATOM 1065 C C . GLY A 1 157 ? -6.597 21.189 27.769 1.00 45.28 157 GLY A C 1
ATOM 1066 O O . GLY A 1 157 ? -5.429 20.797 27.804 1.00 45.28 157 GLY A O 1
ATOM 1067 N N . TYR A 1 158 ? -7.642 20.352 27.904 1.00 44.53 158 TYR A N 1
ATOM 1068 C CA . TYR A 1 158 ? -7.520 18.892 28.069 1.00 44.53 158 TYR A CA 1
ATOM 1069 C C . TYR A 1 158 ? -8.451 18.073 27.180 1.00 44.53 158 TYR A C 1
ATOM 1071 O O . TYR A 1 158 ? -9.484 18.502 26.682 1.00 44.53 158 TYR A O 1
ATOM 1079 N N . GLY A 1 159 ? -8.072 16.806 27.012 1.00 44.38 159 GLY A N 1
ATOM 1080 C CA . GLY A 1 159 ? -8.973 15.780 26.511 1.00 44.38 159 GLY A CA 1
ATOM 1081 C C . GLY A 1 159 ? -10.115 15.486 27.491 1.00 44.38 159 GLY A C 1
ATOM 1082 O O . GLY A 1 159 ? -9.938 15.460 28.710 1.00 44.38 159 GLY A O 1
ATOM 1083 N N . ASP A 1 160 ? -11.283 15.191 26.923 1.00 39.50 160 ASP A N 1
ATOM 1084 C CA . ASP A 1 160 ? -12.482 14.705 27.609 1.00 39.50 160 ASP A CA 1
ATOM 1085 C C . ASP A 1 160 ? -12.141 13.589 28.628 1.00 39.50 160 ASP A C 1
ATOM 1087 O O . ASP A 1 160 ? -11.527 12.584 28.250 1.00 39.50 160 ASP A O 1
ATOM 1091 N N . PRO A 1 161 ? -12.604 13.658 29.896 1.00 42.38 161 PRO A N 1
ATOM 1092 C CA . PRO A 1 161 ? -12.429 12.577 30.873 1.00 42.38 161 PRO A CA 1
ATOM 1093 C C . PRO A 1 161 ? -13.050 11.228 30.448 1.00 42.38 161 PRO A C 1
ATOM 1095 O O . PRO A 1 161 ? -12.916 10.234 31.171 1.00 42.38 161 PRO A O 1
ATOM 1098 N N . ALA A 1 162 ? -13.752 11.172 29.311 1.00 44.66 162 ALA A N 1
ATOM 1099 C CA . ALA A 1 162 ? -14.314 9.973 28.705 1.00 44.66 162 ALA A CA 1
ATOM 1100 C C . ALA A 1 162 ? -13.651 9.514 27.383 1.00 44.66 162 ALA A C 1
ATOM 1102 O O . ALA A 1 162 ? -14.066 8.467 26.877 1.00 44.66 162 ALA A O 1
ATOM 1103 N N . SER A 1 163 ? -12.647 10.213 26.831 1.00 48.53 163 SER A N 1
ATOM 1104 C CA . SER A 1 163 ? -12.072 9.901 25.508 1.00 48.53 163 SER A CA 1
ATOM 1105 C C . SER A 1 163 ? -10.564 10.171 25.434 1.00 48.53 163 SER A C 1
ATOM 1107 O O . SER A 1 163 ? -10.120 11.291 25.214 1.00 48.53 163 SER A O 1
ATOM 1109 N N . ASP A 1 164 ? -9.782 9.104 25.589 1.00 50.72 164 ASP A N 1
ATOM 1110 C CA . ASP A 1 164 ? -8.320 9.114 25.689 1.00 50.72 164 ASP A CA 1
ATOM 1111 C C . ASP A 1 164 ? -7.662 8.878 24.313 1.00 50.72 164 ASP A C 1
ATOM 1113 O O . ASP A 1 164 ? -7.381 7.737 23.943 1.00 50.72 164 ASP A O 1
ATOM 1117 N N . THR A 1 165 ? -7.461 9.940 23.524 1.00 50.94 165 THR A N 1
ATOM 1118 C CA . THR A 1 165 ? -6.749 9.864 22.226 1.00 50.94 165 THR A CA 1
ATOM 1119 C C . THR A 1 165 ? -5.586 10.852 22.073 1.00 50.94 165 THR A C 1
ATOM 1121 O O . THR A 1 165 ? -4.925 10.871 21.039 1.00 50.94 165 THR A O 1
ATOM 1124 N N . CYS A 1 166 ? -5.242 11.628 23.104 1.00 47.53 166 CYS A N 1
ATOM 1125 C CA . CYS A 1 166 ? -4.065 12.502 23.067 1.00 47.53 166 CYS A CA 1
ATOM 1126 C C . CYS A 1 166 ? -2.813 11.743 23.543 1.00 47.53 166 CYS A C 1
ATOM 1128 O O . CYS A 1 166 ? -2.584 11.589 24.739 1.00 47.53 166 CYS A O 1
ATOM 1130 N N . MET A 1 167 ? -1.968 11.270 22.619 1.00 47.16 167 MET A N 1
ATOM 1131 C CA . MET A 1 167 ? -0.757 10.497 22.960 1.00 47.16 167 MET A CA 1
ATOM 1132 C C . MET A 1 167 ? 0.491 11.359 23.273 1.00 47.16 167 MET A C 1
ATOM 1134 O O . MET A 1 167 ? 1.582 10.814 23.453 1.00 47.16 167 MET A O 1
ATOM 1138 N N . PHE A 1 168 ? 0.367 12.688 23.399 1.00 45.81 168 PHE A N 1
ATOM 1139 C CA . PHE A 1 168 ? 1.504 13.581 23.690 1.00 45.81 168 PHE A CA 1
ATOM 1140 C C . PHE A 1 168 ? 1.299 14.455 24.946 1.00 45.81 168 PHE A C 1
ATOM 1142 O O . PHE A 1 168 ? 1.098 15.658 24.824 1.00 45.81 168 PHE A O 1
ATOM 1149 N N . PRO A 1 169 ? 1.438 13.886 26.158 1.00 41.38 169 PRO A N 1
ATOM 1150 C CA . PRO A 1 169 ? 1.246 14.582 27.440 1.00 41.38 169 PRO A CA 1
ATOM 1151 C C . PRO A 1 169 ? 2.432 15.472 27.874 1.00 41.38 169 PRO A C 1
ATOM 1153 O O . PRO A 1 169 ? 2.574 15.780 29.053 1.00 41.38 169 PRO A O 1
ATOM 1156 N N . GLU A 1 170 ? 3.352 15.830 26.968 1.00 39.16 170 GLU A N 1
ATOM 1157 C CA . GLU A 1 170 ? 4.469 16.746 27.288 1.00 39.16 170 GLU A CA 1
ATOM 1158 C C . GLU A 1 170 ? 4.270 18.156 26.703 1.00 39.16 170 GLU A C 1
ATOM 1160 O O . GLU A 1 170 ? 5.201 18.963 26.714 1.00 39.16 170 GLU A O 1
ATOM 1165 N N . LEU A 1 171 ? 3.067 18.457 26.201 1.00 47.16 171 LEU A N 1
ATOM 1166 C CA . LEU A 1 171 ? 2.716 19.752 25.618 1.00 47.16 171 LEU A CA 1
ATOM 1167 C C . LEU A 1 171 ? 1.305 20.230 26.019 1.00 47.16 171 LEU A C 1
ATOM 1169 O O . LEU A 1 171 ? 0.607 20.802 25.191 1.00 47.16 171 LEU A O 1
ATOM 1173 N N . ASP A 1 172 ? 0.872 20.004 27.261 1.00 45.59 172 ASP A N 1
ATOM 1174 C CA . ASP A 1 172 ? -0.353 20.611 27.796 1.00 45.59 172 ASP A CA 1
ATOM 1175 C C . ASP A 1 172 ? -0.180 21.050 29.265 1.00 45.59 172 ASP A C 1
ATOM 1177 O O . ASP A 1 172 ? 0.639 20.513 30.013 1.00 45.59 172 ASP A O 1
ATOM 1181 N N . CYS A 1 173 ? -0.850 22.149 29.635 1.00 47.09 173 CYS A N 1
ATOM 1182 C CA . CYS A 1 173 ? -0.766 22.806 30.953 1.00 47.09 173 CYS A CA 1
ATOM 1183 C C . CYS A 1 173 ? -1.472 21.935 32.025 1.00 47.09 173 CYS A C 1
ATOM 1185 O O . CYS A 1 173 ? -1.815 20.811 31.711 1.00 47.09 173 CYS A O 1
ATOM 1187 N N . ASP A 1 174 ? -1.827 22.367 33.244 1.00 46.81 174 ASP A N 1
ATOM 1188 C CA . ASP A 1 174 ? -2.784 21.622 34.132 1.00 46.81 174 ASP A CA 1
ATOM 1189 C C . ASP A 1 174 ? -3.808 22.597 34.756 1.00 46.81 174 ASP A C 1
ATOM 1191 O O . ASP A 1 174 ? -3.501 23.227 35.769 1.00 46.81 174 ASP A O 1
ATOM 1195 N N . ASP A 1 175 ? -5.002 22.764 34.167 1.00 41.66 175 ASP A N 1
ATOM 1196 C CA . ASP A 1 175 ? -6.037 23.720 34.619 1.00 41.66 175 ASP A CA 1
ATOM 1197 C C . ASP A 1 175 ? -6.890 23.212 35.802 1.00 41.66 175 ASP A C 1
ATOM 1199 O O . ASP A 1 175 ? -7.535 23.990 36.520 1.00 41.66 175 ASP A O 1
ATOM 1203 N N . ALA A 1 176 ? -6.853 21.905 36.071 1.00 41.44 176 ALA A N 1
ATOM 1204 C CA . ALA A 1 176 ? -7.580 21.277 37.167 1.00 41.44 176 ALA A CA 1
ATOM 1205 C C . ALA A 1 176 ? -6.858 21.470 38.508 1.00 41.44 176 ALA A C 1
ATOM 1207 O O . ALA A 1 176 ? -7.441 21.289 39.591 1.00 41.44 176 ALA A O 1
ATOM 1208 N N . ASN A 1 177 ? -5.587 21.864 38.458 1.00 45.41 177 ASN A N 1
ATOM 1209 C CA . ASN A 1 177 ? -4.776 22.132 39.622 1.00 45.41 177 ASN A CA 1
ATOM 1210 C C . ASN A 1 177 ? -4.784 23.619 39.985 1.00 45.41 177 ASN A C 1
ATOM 1212 O O . ASN A 1 177 ? -4.044 24.438 39.450 1.00 45.41 177 ASN A O 1
ATOM 1216 N N . MET A 1 178 ? -5.557 23.961 41.016 1.00 43.59 178 MET A N 1
ATOM 1217 C CA . MET A 1 178 ? -5.597 25.318 41.576 1.00 43.59 178 MET A CA 1
ATOM 1218 C C . MET A 1 178 ? -4.245 25.840 42.110 1.00 43.59 178 MET A C 1
ATOM 1220 O O . MET A 1 178 ? -4.159 27.021 42.451 1.00 43.59 178 MET A O 1
ATOM 1224 N N . ASP A 1 179 ? -3.213 24.989 42.194 1.00 42.16 179 ASP A N 1
ATOM 1225 C CA . ASP A 1 179 ? -1.839 25.365 42.543 1.00 42.16 179 ASP A CA 1
ATOM 1226 C C . ASP A 1 179 ? -0.959 25.691 41.307 1.00 42.16 179 ASP A C 1
ATOM 1228 O O . ASP A 1 179 ? 0.181 26.127 41.482 1.00 42.16 179 ASP A O 1
ATOM 1232 N N . VAL A 1 180 ? -1.472 25.528 40.076 1.00 46.78 180 VAL A N 1
ATOM 1233 C CA . VAL A 1 180 ? -0.775 25.772 38.792 1.00 46.78 180 VAL A CA 1
ATOM 1234 C C . VAL A 1 180 ? -1.520 26.853 37.977 1.00 46.78 180 VAL A C 1
ATOM 1236 O O . VAL A 1 180 ? -1.904 26.691 36.835 1.00 46.78 180 VAL A O 1
ATOM 1239 N N . ASN A 1 181 ? -1.702 28.002 38.640 1.00 50.06 181 ASN A N 1
ATOM 1240 C CA . ASN A 1 181 ? -1.822 29.374 38.113 1.00 50.06 181 ASN A CA 1
ATOM 1241 C C . ASN A 1 181 ? -2.899 29.760 37.069 1.00 50.06 181 ASN A C 1
ATOM 1243 O O . ASN A 1 181 ? -2.583 30.014 35.912 1.00 50.06 181 ASN A O 1
ATOM 1247 N N . PRO A 1 182 ? -4.102 30.153 37.522 1.00 42.91 182 PRO A N 1
ATOM 1248 C CA . PRO A 1 182 ? -4.920 31.110 36.787 1.00 42.91 182 PRO A CA 1
ATOM 1249 C C . PRO A 1 182 ? -4.444 32.552 37.067 1.00 42.91 182 PRO A C 1
ATOM 1251 O O . PRO A 1 182 ? -4.592 33.061 38.185 1.00 42.91 182 PRO A O 1
ATOM 1254 N N . GLY A 1 183 ? -3.899 33.230 36.046 1.00 48.53 183 GLY A N 1
ATOM 1255 C CA . GLY A 1 183 ? -3.560 34.666 36.066 1.00 48.53 183 GLY A CA 1
ATOM 1256 C C . GLY A 1 183 ? -2.083 35.020 36.288 1.00 48.53 183 GLY A C 1
ATOM 1257 O O . GLY A 1 183 ? -1.791 36.091 36.835 1.00 48.53 183 GLY A O 1
ATOM 1258 N N . ALA A 1 184 ? -1.156 34.132 35.921 1.00 55.03 184 ALA A N 1
ATOM 1259 C CA . ALA A 1 184 ? 0.265 34.465 35.857 1.00 55.03 184 ALA A CA 1
ATOM 1260 C C . ALA A 1 184 ? 0.559 35.412 34.675 1.00 55.03 184 ALA A C 1
ATOM 1262 O O . ALA A 1 184 ? -0.244 35.553 33.766 1.00 55.03 184 ALA A O 1
ATOM 1263 N N . ASN A 1 185 ? 1.691 36.117 34.734 1.00 57.50 185 ASN A N 1
ATOM 1264 C CA . ASN A 1 185 ? 2.193 36.878 33.591 1.00 57.50 185 ASN A CA 1
ATOM 1265 C C . ASN A 1 185 ? 3.033 35.937 32.723 1.00 57.50 185 ASN A C 1
ATOM 1267 O O . ASN A 1 185 ? 3.969 35.342 33.262 1.00 57.50 185 ASN A O 1
ATOM 1271 N N . GLU A 1 186 ? 2.804 35.955 31.413 1.00 58.22 186 GLU A N 1
ATOM 1272 C CA . GLU A 1 186 ? 3.672 35.329 30.411 1.00 58.22 186 GLU A CA 1
ATOM 1273 C C . GLU A 1 186 ? 5.177 35.573 30.635 1.00 58.22 186 GLU A C 1
ATOM 1275 O O . GLU A 1 186 ? 5.641 36.729 30.673 1.00 58.22 186 GLU A O 1
ATOM 1280 N N . THR A 1 187 ? 5.968 34.494 30.716 1.00 63.56 187 THR A N 1
ATOM 1281 C CA . THR A 1 187 ? 7.440 34.548 30.742 1.00 63.56 187 THR A CA 1
ATOM 1282 C C . THR A 1 187 ? 8.046 34.027 29.441 1.00 63.56 187 THR A C 1
ATOM 1284 O O . THR A 1 187 ? 8.780 33.046 29.423 1.00 63.56 187 THR A O 1
ATOM 1287 N N . ARG A 1 188 ? 7.867 34.802 28.367 1.00 61.22 188 ARG A N 1
ATOM 1288 C CA . ARG A 1 188 ? 8.396 34.507 27.025 1.00 61.22 188 ARG A CA 1
ATOM 1289 C C . ARG A 1 188 ? 9.821 33.912 26.992 1.00 61.22 188 ARG A C 1
ATOM 1291 O O . ARG A 1 188 ? 10.797 34.563 27.392 1.00 61.22 188 ARG A O 1
ATOM 1298 N N . GLY A 1 189 ? 9.955 32.774 26.321 1.00 56.72 189 GLY A N 1
ATOM 1299 C CA . GLY A 1 189 ? 11.169 32.030 26.013 1.00 56.72 189 GLY A CA 1
ATOM 1300 C C . GLY A 1 189 ? 11.609 31.028 27.082 1.00 56.72 189 GLY A C 1
ATOM 1301 O O . GLY A 1 189 ? 12.786 30.649 27.067 1.00 56.72 189 GLY A O 1
ATOM 1302 N N . ASN A 1 190 ? 10.742 30.638 28.020 1.00 59.12 190 ASN A N 1
ATOM 1303 C CA . ASN A 1 190 ? 11.053 29.641 29.053 1.00 59.12 190 ASN A CA 1
ATOM 1304 C C . ASN A 1 190 ? 10.612 28.212 28.673 1.00 59.12 190 ASN A C 1
ATOM 1306 O O . ASN A 1 190 ? 11.086 27.270 29.315 1.00 59.12 190 ASN A O 1
ATOM 1310 N N . GLY A 1 191 ? 9.819 28.042 27.611 1.00 55.19 191 GLY A N 1
ATOM 1311 C CA . GLY A 1 191 ? 9.353 26.767 27.067 1.00 55.19 191 GLY A CA 1
ATOM 1312 C C . GLY A 1 191 ? 7.834 26.576 27.204 1.00 55.19 191 GLY A C 1
ATOM 1313 O O . GLY A 1 191 ? 7.198 26.293 26.189 1.00 55.19 191 GLY A O 1
ATOM 1314 N N . PRO A 1 192 ? 7.271 26.659 28.424 1.00 52.09 192 PRO A N 1
ATOM 1315 C CA . PRO A 1 192 ? 5.826 26.579 28.661 1.00 52.09 192 PRO A CA 1
ATOM 1316 C C . PRO A 1 192 ? 5.075 27.875 28.316 1.00 52.09 192 PRO A C 1
ATOM 1318 O O . PRO A 1 192 ? 5.586 28.960 28.564 1.00 52.09 192 PRO A O 1
ATOM 1321 N N . ASP A 1 193 ? 3.845 27.753 27.810 1.00 51.66 193 ASP A N 1
ATOM 1322 C CA . ASP A 1 193 ? 2.853 28.842 27.805 1.00 51.66 193 ASP A CA 1
ATOM 1323 C C . ASP A 1 193 ? 2.305 28.988 29.239 1.00 51.66 193 ASP A C 1
ATOM 1325 O O . ASP A 1 193 ? 1.649 28.084 29.754 1.00 51.66 193 ASP A O 1
ATOM 1329 N N . ASP A 1 194 ? 2.684 30.061 29.940 1.00 60.38 194 ASP A N 1
ATOM 1330 C CA . ASP A 1 194 ? 2.481 30.232 31.390 1.00 60.38 194 ASP A CA 1
ATOM 1331 C C . ASP A 1 194 ? 1.081 30.784 31.743 1.00 60.38 194 ASP A C 1
ATOM 1333 O O . ASP A 1 194 ? 0.696 30.859 32.916 1.00 60.38 194 ASP A O 1
ATOM 1337 N N . ASP A 1 195 ? 0.367 31.252 30.731 1.00 57.00 195 ASP A N 1
ATOM 1338 C CA . ASP A 1 195 ? -0.736 32.215 30.772 1.00 57.00 195 ASP A CA 1
ATOM 1339 C C . ASP A 1 195 ? -1.950 31.687 29.987 1.00 57.00 195 ASP A C 1
ATOM 1341 O O . ASP A 1 195 ? -3.090 32.048 30.298 1.00 57.00 195 ASP A O 1
ATOM 1345 N N . CYS A 1 196 ? -1.701 30.743 29.070 1.00 56.28 196 CYS A N 1
ATOM 1346 C CA . CYS A 1 196 ? -2.681 30.024 28.259 1.00 56.28 196 CYS A CA 1
ATOM 1347 C C . CYS A 1 196 ? -3.490 30.943 27.322 1.00 56.28 196 CYS A C 1
ATOM 1349 O O . CYS A 1 196 ? -4.608 30.602 26.924 1.00 56.28 196 CYS A O 1
ATOM 1351 N N . ASP A 1 197 ? -2.953 32.116 26.967 1.00 56.94 197 ASP A N 1
ATOM 1352 C CA . ASP A 1 197 ? -3.521 33.019 25.964 1.00 56.94 197 ASP A CA 1
ATOM 1353 C C . ASP A 1 197 ? -2.853 32.803 24.598 1.00 56.94 197 ASP A C 1
ATOM 1355 O O . ASP A 1 197 ? -1.695 33.152 24.356 1.00 56.94 197 ASP A O 1
ATOM 1359 N N . VAL A 1 198 ? -3.647 32.304 23.648 1.00 53.28 198 VAL A N 1
ATOM 1360 C CA . VAL A 1 198 ? -3.259 32.096 22.243 1.00 53.28 198 VAL A CA 1
ATOM 1361 C C . VAL A 1 198 ? -2.811 33.381 21.529 1.00 53.28 198 VAL A C 1
ATOM 1363 O O . VAL A 1 198 ? -2.152 33.320 20.487 1.00 53.28 198 VAL A O 1
ATOM 1366 N N . GLU A 1 199 ? -3.159 34.566 22.045 1.00 56.00 199 GLU A N 1
ATOM 1367 C CA . GLU A 1 199 ? -2.660 35.851 21.546 1.00 56.00 199 GLU A CA 1
ATOM 1368 C C . GLU A 1 199 ? -1.242 36.178 22.060 1.00 56.00 199 GLU A C 1
ATOM 1370 O O . GLU A 1 199 ? -0.545 37.014 21.461 1.00 56.00 199 GLU A O 1
ATOM 1375 N N . THR A 1 200 ? -0.774 35.508 23.119 1.00 58.00 200 THR A N 1
ATOM 1376 C CA . THR A 1 200 ? 0.549 35.686 23.735 1.00 58.00 200 THR A CA 1
ATOM 1377 C C . THR A 1 200 ? 1.332 34.376 23.904 1.00 58.00 200 THR A C 1
ATOM 1379 O O . THR A 1 200 ? 1.748 34.055 25.008 1.00 58.00 200 THR A O 1
ATOM 1382 N N . PRO A 1 201 ? 1.667 33.671 22.809 1.00 56.03 201 PRO A N 1
ATOM 1383 C CA . PRO A 1 201 ? 2.394 32.408 22.893 1.00 56.03 201 PRO A CA 1
ATOM 1384 C C . PRO A 1 201 ? 3.841 32.587 23.389 1.00 56.03 201 PRO A C 1
ATOM 1386 O O . PRO A 1 201 ? 4.527 33.555 23.015 1.00 56.03 201 PRO A O 1
ATOM 1389 N N . ASP A 1 202 ? 4.338 31.595 24.138 1.00 53.25 202 ASP A N 1
ATOM 1390 C CA . ASP A 1 202 ? 5.714 31.554 24.663 1.00 53.25 202 ASP A CA 1
ATOM 1391 C C . ASP A 1 202 ? 6.770 31.599 23.536 1.00 53.25 202 ASP A C 1
ATOM 1393 O O . ASP A 1 202 ? 7.788 32.306 23.607 1.00 53.25 202 ASP A O 1
ATOM 1397 N N . ASN A 1 203 ? 6.496 30.918 22.415 1.00 55.91 203 ASN A N 1
ATOM 1398 C CA . ASN A 1 203 ? 7.305 30.976 21.200 1.00 55.91 203 ASN A CA 1
ATOM 1399 C C . ASN A 1 203 ? 6.437 31.068 19.923 1.00 55.91 203 ASN A C 1
ATOM 1401 O O . ASN A 1 203 ? 5.274 30.699 19.899 1.00 55.91 203 ASN A O 1
ATOM 1405 N N . GLN A 1 204 ? 6.981 31.639 18.841 1.00 43.88 204 GLN A N 1
ATOM 1406 C CA . GLN A 1 204 ? 6.189 32.038 17.661 1.00 43.88 204 GLN A CA 1
ATOM 1407 C C . GLN A 1 204 ? 5.844 30.905 16.676 1.00 43.88 204 GLN A C 1
ATOM 1409 O O . GLN A 1 204 ? 5.552 31.204 15.515 1.00 43.88 204 GLN A O 1
ATOM 1414 N N . VAL A 1 205 ? 5.935 29.627 17.057 1.00 42.75 205 VAL A N 1
ATOM 1415 C CA . VAL A 1 205 ? 5.756 28.543 16.083 1.00 42.75 205 VAL A CA 1
ATOM 1416 C C . VAL A 1 205 ? 5.021 27.336 16.671 1.00 42.75 205 VAL A C 1
ATOM 1418 O O . VAL A 1 205 ? 5.633 26.352 17.070 1.00 42.75 205 VAL A O 1
ATOM 1421 N N . GLU A 1 206 ? 3.693 27.374 16.618 1.00 38.31 206 GLU A N 1
ATOM 1422 C CA . GLU A 1 206 ? 2.874 26.159 16.565 1.00 38.31 206 GLU A CA 1
ATOM 1423 C C . GLU A 1 206 ? 3.107 25.497 15.194 1.00 38.31 206 GLU A C 1
ATOM 1425 O O . GLU A 1 206 ? 2.646 25.974 14.153 1.00 38.31 206 GLU A O 1
ATOM 1430 N N . VAL A 1 207 ? 3.934 24.450 15.160 1.00 32.72 207 VAL A N 1
ATOM 1431 C CA . VAL A 1 207 ? 4.238 23.690 13.939 1.00 32.72 207 VAL A CA 1
ATOM 1432 C C . VAL A 1 207 ? 3.310 22.483 13.869 1.00 32.72 207 VAL A C 1
ATOM 1434 O O . VAL A 1 207 ? 3.355 21.621 14.739 1.00 32.72 207 VAL A O 1
ATOM 1437 N N . VAL A 1 208 ? 2.544 22.369 12.783 1.00 32.81 208 VAL A N 1
ATOM 1438 C CA . VAL A 1 208 ? 1.921 21.106 12.359 1.00 32.81 208 VAL A CA 1
ATOM 1439 C C . VAL A 1 208 ? 3.047 20.133 11.992 1.00 32.81 208 VAL A C 1
ATOM 1441 O O . VAL A 1 208 ? 3.715 20.312 10.971 1.00 32.81 208 VAL A O 1
ATOM 1444 N N . VAL A 1 209 ? 3.315 19.144 12.846 1.00 33.38 209 VAL A N 1
ATOM 1445 C CA . VAL A 1 209 ? 4.352 18.129 12.613 1.00 33.38 209 VAL A CA 1
ATOM 1446 C C . VAL A 1 209 ? 3.712 16.914 11.948 1.00 33.38 209 VAL A C 1
ATOM 1448 O O . VAL A 1 209 ? 2.866 16.252 12.537 1.00 33.38 209 VAL A O 1
ATOM 1451 N N . PHE A 1 210 ? 4.137 16.598 10.724 1.00 34.38 210 PHE A N 1
ATOM 1452 C CA . PHE A 1 210 ? 3.907 15.275 10.144 1.00 34.38 210 PHE A CA 1
ATOM 1453 C C . PHE A 1 210 ? 4.769 14.266 10.908 1.00 34.38 210 PHE A C 1
ATOM 1455 O O . PHE A 1 210 ? 5.983 14.460 11.025 1.00 34.38 210 PHE A O 1
ATOM 1462 N N . LEU A 1 211 ? 4.159 13.210 11.451 1.00 39.12 211 LEU A N 1
ATOM 1463 C CA . LEU A 1 211 ? 4.894 12.175 12.170 1.00 39.12 211 LEU A CA 1
ATOM 1464 C C . LEU A 1 211 ? 5.637 11.283 11.163 1.00 39.12 211 LEU A C 1
ATOM 1466 O O . LEU A 1 211 ? 5.097 10.311 10.653 1.00 39.12 211 LEU A O 1
ATOM 1470 N N . GLU A 1 212 ? 6.894 11.613 10.868 1.00 39.94 212 GLU A N 1
ATOM 1471 C CA . GLU A 1 212 ? 7.806 10.723 10.146 1.00 39.94 212 GLU A CA 1
ATOM 1472 C C . GLU A 1 212 ? 8.625 9.918 11.167 1.00 39.94 212 GLU A C 1
ATOM 1474 O O . GLU A 1 212 ? 9.629 10.391 11.702 1.00 39.94 212 GLU A O 1
ATOM 1479 N N . ALA A 1 213 ? 8.197 8.690 11.470 1.00 44.41 213 ALA A N 1
ATOM 1480 C CA . ALA A 1 213 ? 8.997 7.761 12.266 1.00 44.41 213 ALA A CA 1
ATOM 1481 C C . ALA A 1 213 ? 9.868 6.906 11.333 1.00 44.41 213 ALA A C 1
ATOM 1483 O O . ALA A 1 213 ? 9.360 6.008 10.662 1.00 44.41 213 ALA A O 1
ATOM 1484 N N . VAL A 1 214 ? 11.175 7.188 11.282 1.00 43.22 214 VAL A N 1
ATOM 1485 C CA . VAL A 1 214 ? 12.163 6.397 10.526 1.00 43.22 214 VAL A CA 1
ATOM 1486 C C . VAL A 1 214 ? 12.797 5.355 11.450 1.00 43.22 214 VAL A C 1
ATOM 1488 O O . VAL A 1 214 ? 13.483 5.704 12.412 1.00 43.22 214 VAL A O 1
ATOM 1491 N N . PHE A 1 215 ? 12.607 4.070 11.152 1.00 46.59 215 PHE A N 1
ATOM 1492 C CA . PHE A 1 215 ? 13.265 2.970 11.865 1.00 46.59 215 PHE A CA 1
ATOM 1493 C C . PHE A 1 215 ? 14.449 2.447 11.047 1.00 46.59 215 PHE A C 1
ATOM 1495 O O . PHE A 1 215 ? 14.247 1.667 10.123 1.00 46.59 215 PHE A O 1
ATOM 1502 N N . ASP A 1 216 ? 15.676 2.859 11.383 1.00 41.53 216 ASP A N 1
ATOM 1503 C CA . ASP A 1 216 ? 16.898 2.487 10.642 1.00 41.53 216 ASP A CA 1
ATOM 1504 C C . ASP A 1 216 ? 17.716 1.354 11.303 1.00 41.53 216 ASP A C 1
ATOM 1506 O O . ASP A 1 216 ? 18.790 0.984 10.850 1.00 41.53 216 ASP A O 1
ATOM 1510 N N . GLY A 1 217 ? 17.257 0.785 12.420 1.00 40.34 217 GLY A N 1
ATOM 1511 C CA . GLY A 1 217 ? 17.950 -0.321 13.099 1.00 40.34 217 GLY A CA 1
ATOM 1512 C C . GLY A 1 217 ? 19.349 -0.005 13.667 1.00 40.34 217 GLY A C 1
ATOM 1513 O O . GLY A 1 217 ? 19.977 -0.903 14.233 1.00 40.34 217 GLY A O 1
ATOM 1514 N N . THR A 1 218 ? 19.843 1.236 13.572 1.00 40.94 218 THR A N 1
ATOM 1515 C CA . THR A 1 218 ? 21.135 1.680 14.130 1.00 40.94 218 THR A CA 1
ATOM 1516 C C . THR A 1 218 ? 21.019 2.795 15.165 1.00 40.94 218 THR A C 1
ATOM 1518 O O . THR A 1 218 ? 21.951 2.980 15.954 1.00 40.94 218 THR A O 1
ATOM 1521 N N . ALA A 1 219 ? 19.880 3.480 15.241 1.00 39.38 219 ALA A N 1
ATOM 1522 C CA . ALA A 1 219 ? 19.593 4.457 16.281 1.00 39.38 219 ALA A CA 1
ATOM 1523 C C . ALA A 1 219 ? 18.701 3.880 17.397 1.00 39.38 219 ALA A C 1
ATOM 1525 O O . ALA A 1 219 ? 17.761 3.121 17.157 1.00 39.38 219 ALA A O 1
ATOM 1526 N N . ALA A 1 220 ? 18.987 4.272 18.646 1.00 33.94 220 ALA A N 1
ATOM 1527 C CA . ALA A 1 220 ? 17.981 4.244 19.710 1.00 33.94 220 ALA A CA 1
ATOM 1528 C C . ALA A 1 220 ? 16.728 5.004 19.222 1.00 33.94 220 ALA A C 1
ATOM 1530 O O . ALA A 1 220 ? 16.906 5.929 18.427 1.00 33.94 220 ALA A O 1
ATOM 1531 N N . PRO A 1 221 ? 15.501 4.638 19.653 1.00 38.44 221 PRO A N 1
ATOM 1532 C CA . PRO A 1 221 ? 14.276 5.286 19.181 1.00 38.44 221 PRO A CA 1
ATOM 1533 C C . PRO A 1 221 ? 14.456 6.800 19.237 1.00 38.44 221 PRO A C 1
ATOM 1535 O O . PRO A 1 221 ? 14.776 7.336 20.302 1.00 38.44 221 PRO A O 1
ATOM 1538 N N . ALA A 1 222 ? 14.351 7.457 18.080 1.00 36.38 222 ALA A N 1
ATOM 1539 C CA . ALA A 1 222 ? 14.485 8.899 18.002 1.00 36.38 222 ALA A CA 1
ATOM 1540 C C . ALA A 1 222 ? 13.419 9.501 18.918 1.00 36.38 222 ALA A C 1
ATOM 1542 O O . ALA A 1 222 ? 12.222 9.317 18.701 1.00 36.38 222 ALA A O 1
ATOM 1543 N N . THR A 1 223 ? 13.849 10.174 19.982 1.00 33.75 223 THR A N 1
ATOM 1544 C CA . THR A 1 223 ? 12.949 11.051 20.717 1.00 33.75 223 THR A CA 1
ATOM 1545 C C . THR A 1 223 ? 12.681 12.264 19.829 1.00 33.75 223 THR A C 1
ATOM 1547 O O . THR A 1 223 ? 13.568 12.742 19.118 1.00 33.75 223 THR A O 1
ATOM 1550 N N . VAL A 1 224 ? 11.441 12.751 19.856 1.00 40.47 224 VAL A N 1
ATOM 1551 C CA . VAL A 1 224 ? 10.872 13.798 18.981 1.00 40.47 224 VAL A CA 1
ATOM 1552 C C . VAL A 1 224 ? 11.754 15.061 18.850 1.00 40.47 224 VAL A C 1
ATOM 1554 O O . VAL A 1 224 ? 11.686 15.772 17.848 1.00 40.47 224 VAL A O 1
ATOM 1557 N N . GLY A 1 225 ? 12.669 15.304 19.794 1.00 30.34 225 GLY A N 1
ATOM 1558 C CA . GLY A 1 225 ? 13.631 16.409 19.756 1.00 30.34 225 GLY A CA 1
ATOM 1559 C C . GLY A 1 225 ? 14.691 16.373 18.640 1.00 30.34 225 GLY A C 1
ATOM 1560 O O . GLY A 1 225 ? 15.329 17.401 18.407 1.00 30.34 225 GLY A O 1
ATOM 1561 N N . ASP A 1 226 ? 14.901 15.254 17.934 1.00 32.84 226 ASP A N 1
ATOM 1562 C CA . ASP A 1 226 ? 15.883 15.194 16.831 1.00 32.84 226 ASP A CA 1
ATOM 1563 C C . ASP A 1 226 ? 15.302 15.577 15.453 1.00 32.84 226 ASP A C 1
ATOM 1565 O O . ASP A 1 226 ? 16.050 15.971 14.551 1.00 32.84 226 ASP A O 1
ATOM 1569 N N . VAL A 1 227 ? 13.973 15.561 15.288 1.00 39.09 227 VAL A N 1
ATOM 1570 C CA . VAL A 1 227 ? 13.304 15.861 14.004 1.00 39.09 227 VAL A CA 1
ATOM 1571 C C . VAL A 1 227 ? 13.295 17.370 13.704 1.00 39.09 227 VAL A C 1
ATOM 1573 O O . VAL A 1 227 ? 13.462 17.787 12.555 1.00 39.09 227 VAL A O 1
ATOM 1576 N N . THR A 1 228 ? 13.262 18.230 14.727 1.00 33.81 228 THR A N 1
ATOM 1577 C CA . THR A 1 228 ? 13.312 19.698 14.567 1.00 33.81 228 THR A CA 1
ATOM 1578 C C . THR A 1 228 ? 14.657 20.218 14.041 1.00 33.81 228 THR A C 1
ATOM 1580 O O . THR A 1 228 ? 14.727 21.324 13.499 1.00 33.81 228 THR A O 1
ATOM 1583 N N . ARG A 1 229 ? 15.748 19.441 14.130 1.00 33.66 229 ARG A N 1
ATOM 1584 C CA . ARG A 1 229 ? 17.082 19.888 13.682 1.00 33.66 229 ARG A CA 1
ATOM 1585 C C . ARG A 1 229 ? 17.343 19.739 12.186 1.00 33.66 229 ARG A C 1
ATOM 1587 O O . ARG A 1 229 ? 18.257 20.396 11.686 1.00 33.66 229 ARG A O 1
ATOM 1594 N N . ARG A 1 230 ? 16.573 18.928 11.452 1.00 33.25 230 ARG A N 1
ATOM 1595 C CA . ARG A 1 230 ? 16.782 18.759 10.000 1.00 33.25 230 ARG A CA 1
ATOM 1596 C C . ARG A 1 230 ? 16.050 19.791 9.140 1.00 33.25 230 ARG A C 1
ATOM 1598 O O . ARG A 1 230 ? 16.539 20.104 8.059 1.00 33.25 230 ARG A O 1
ATOM 1605 N N . LEU A 1 231 ? 14.981 20.411 9.639 1.00 36.78 231 LEU A N 1
ATOM 1606 C CA . LEU A 1 231 ? 14.259 21.471 8.917 1.00 36.78 231 LEU A CA 1
ATOM 1607 C C . LEU A 1 231 ? 14.846 22.880 9.145 1.00 36.78 231 LEU A C 1
ATOM 1609 O O . LEU A 1 231 ? 14.693 23.760 8.299 1.00 36.78 231 LEU A O 1
ATOM 1613 N N . GLY A 1 232 ? 15.620 23.086 10.218 1.00 30.36 232 GLY A N 1
ATOM 1614 C CA . GLY A 1 232 ? 16.274 24.370 10.517 1.00 30.36 232 GLY A CA 1
ATOM 1615 C C . GLY A 1 232 ? 17.419 24.780 9.573 1.00 30.36 232 GLY A C 1
ATOM 1616 O O . GLY A 1 232 ? 17.844 25.931 9.611 1.00 30.36 232 GLY A O 1
ATOM 1617 N N . ASN A 1 233 ? 17.911 23.883 8.709 1.00 34.19 233 ASN A N 1
ATOM 1618 C CA . ASN A 1 233 ? 19.015 24.173 7.776 1.00 34.19 233 ASN A CA 1
ATOM 1619 C C . ASN A 1 233 ? 18.573 24.478 6.331 1.00 34.19 233 ASN A C 1
ATOM 1621 O O . ASN A 1 233 ? 19.429 24.724 5.484 1.00 34.19 233 ASN A O 1
ATOM 1625 N N . LEU A 1 234 ? 17.267 24.504 6.039 1.00 37.22 234 LEU A N 1
ATOM 1626 C CA . LEU A 1 234 ? 16.729 24.847 4.710 1.00 37.22 234 LEU A CA 1
ATOM 1627 C C . LEU A 1 234 ? 16.088 26.244 4.637 1.00 37.22 234 LEU A C 1
ATOM 1629 O O . LEU A 1 234 ? 15.762 26.704 3.548 1.00 37.22 234 LEU A O 1
ATOM 1633 N N . ALA A 1 235 ? 15.991 26.968 5.757 1.00 30.52 235 ALA A N 1
ATOM 1634 C CA . ALA A 1 235 ? 15.532 28.363 5.800 1.00 30.52 235 ALA A CA 1
ATOM 1635 C C . ALA A 1 235 ? 16.685 29.395 5.793 1.00 30.52 235 ALA A C 1
ATOM 1637 O O . ALA A 1 235 ? 16.527 30.523 6.259 1.00 30.52 235 ALA A O 1
ATOM 1638 N N . GLY A 1 236 ? 17.860 29.014 5.280 1.00 42.38 236 GLY A N 1
ATOM 1639 C CA . GLY A 1 236 ? 19.058 29.855 5.251 1.00 42.38 236 GLY A CA 1
ATOM 1640 C C . GLY A 1 236 ? 19.860 29.737 3.956 1.00 42.38 236 GLY A C 1
ATOM 1641 O O . GLY A 1 236 ? 21.003 29.287 3.996 1.00 42.38 236 GLY A O 1
ATOM 1642 N N . ALA A 1 237 ? 19.275 30.158 2.831 1.00 33.59 237 ALA A N 1
ATOM 1643 C CA . ALA A 1 237 ? 19.983 30.581 1.618 1.00 33.59 237 ALA A CA 1
ATOM 1644 C C . ALA A 1 237 ? 19.166 31.648 0.875 1.00 33.59 237 ALA A C 1
ATOM 1646 O O . ALA A 1 237 ? 17.952 31.421 0.677 1.00 33.59 237 ALA A O 1
#

pLDDT: mean 74.98,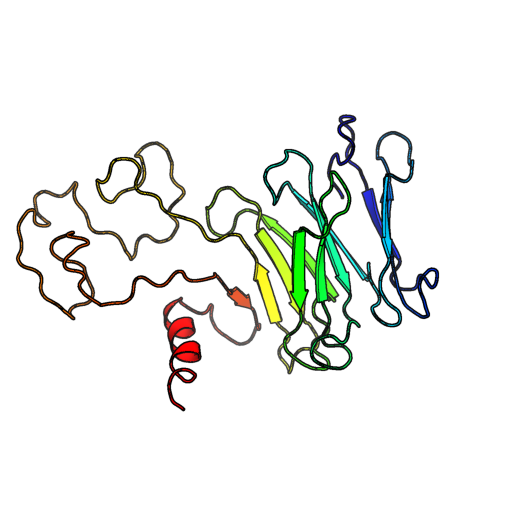 std 24.83, range [30.34, 98.81]